Protein AF-A0A957G9W5-F1 (afdb_monomer)

Secondary structure (DSSP, 8-state):
-PPPHHHHHHHHHHHHHHHHHHHHHHHHHHHHHHHHHHHHHHHHHHHHHHHHTTS---HHHHHHHHHHHHHHHHHHHHHHHHHHHHHHHHHHHHHHHHHHHH---HHHHHHHHHHHHHH-HHHHHHHHHHHHHHHHHHHHHHHHHHHHHHHHHHHHHHHHHTT----TTTHHHHHHHHHHHHHHHHHHHHHHHHHHHHHHHHHHHHHHHTT-

Solvent-accessible surface area (backbone atoms only — not comparable to full-atom values): 11648 Å² total; per-residue (Å²): 132,89,68,61,70,71,60,49,51,58,50,52,51,53,54,50,51,46,48,53,50,50,50,48,65,63,43,46,63,54,47,51,52,52,50,50,51,50,51,51,52,49,51,53,50,52,56,49,56,63,48,48,79,76,43,100,64,56,69,69,58,53,51,53,49,53,56,52,54,50,48,65,60,48,49,59,52,53,60,53,46,51,61,53,50,52,51,50,53,52,47,52,55,43,20,50,47,36,32,70,76,67,66,40,54,68,72,55,13,48,51,50,31,52,50,50,49,69,75,42,49,64,66,53,49,53,53,52,51,50,52,50,48,52,53,50,51,50,49,47,55,53,44,64,70,40,45,67,56,52,53,54,40,51,54,50,52,50,28,58,76,67,72,44,89,55,68,91,78,52,60,68,59,44,53,54,52,50,51,52,49,51,53,50,52,50,50,53,51,50,52,51,49,53,51,51,54,51,54,53,49,52,50,52,52,54,62,52,62,74,74,112

Radius of gyration: 24.54 Å; Cα contacts (8 Å, |Δi|>4): 59; chains: 1; bounding box: 52×45×66 Å

Foldseek 3Di:
DDDPPVVVVVVVVVLVVLLVVLCCVLCVVVVVVVVVLVVVVVVVVVVLVVVVVVDPDDPVVSVVCVVVVVCVSVVVVVVVCVVSVLVSVQLSLQLSLCCVPVVDGSVVSSVVSVVLCVVCVPLSVVLSVVLVVVVVVVCVVLCVVCVVLVVVLVVQVVCVVVVHDRPVPCNVVSVVVNVVSVVVVVVVVVVSVVVSSVSVSVVSVVSVVVVD

Structure (mmCIF, N/CA/C/O backbone):
data_AF-A0A957G9W5-F1
#
_entry.id   AF-A0A957G9W5-F1
#
loop_
_atom_site.group_PDB
_atom_site.id
_atom_site.type_symbol
_atom_site.label_atom_id
_atom_site.label_alt_id
_atom_site.label_comp_id
_atom_site.label_asym_id
_atom_site.label_entity_id
_atom_site.label_seq_id
_atom_site.pdbx_PDB_ins_code
_atom_site.Cartn_x
_atom_site.Cartn_y
_atom_site.Cartn_z
_atom_site.occupancy
_atom_site.B_iso_or_equiv
_atom_site.auth_seq_id
_atom_site.auth_comp_id
_atom_site.auth_asym_id
_atom_site.auth_atom_id
_atom_site.pdbx_PDB_model_num
ATOM 1 N N . ARG A 1 1 ? -19.985 -15.931 21.804 1.00 56.44 1 ARG A N 1
ATOM 2 C CA . ARG A 1 1 ? -21.237 -16.471 21.215 1.00 56.44 1 ARG A CA 1
ATOM 3 C C . ARG A 1 1 ? -20.943 -16.782 19.755 1.00 56.44 1 ARG A C 1
ATOM 5 O O . ARG A 1 1 ? -20.564 -15.862 19.046 1.00 56.44 1 ARG A O 1
ATOM 12 N N . ALA A 1 2 ? -20.996 -18.049 19.343 1.00 57.56 2 ALA A N 1
ATOM 13 C CA . ALA A 1 2 ? -20.735 -18.430 17.956 1.00 57.56 2 ALA A CA 1
ATOM 14 C C . ALA A 1 2 ? -21.910 -17.971 17.081 1.00 57.56 2 ALA A C 1
ATOM 16 O O . ALA A 1 2 ? -23.046 -18.377 17.313 1.00 57.56 2 ALA A O 1
ATOM 17 N N . VAL A 1 3 ? -21.644 -17.080 16.129 1.00 61.78 3 VAL A N 1
ATOM 18 C CA . VAL A 1 3 ? -22.616 -16.680 15.106 1.00 61.78 3 VAL A CA 1
ATOM 19 C C . VAL A 1 3 ? -22.684 -17.823 14.083 1.00 61.78 3 VAL A C 1
ATOM 21 O O . VAL A 1 3 ? -21.625 -18.255 13.621 1.00 61.78 3 VAL A O 1
ATOM 24 N N . PRO A 1 4 ? -23.869 -18.361 13.740 1.00 75.19 4 PRO A N 1
ATOM 25 C CA . PRO A 1 4 ? -23.988 -19.405 12.724 1.00 75.19 4 PRO A CA 1
ATOM 26 C C . PRO A 1 4 ? -23.376 -18.928 11.397 1.00 75.19 4 PRO A C 1
ATOM 28 O O . PRO A 1 4 ? -23.589 -17.796 10.966 1.00 75.19 4 PRO A O 1
ATOM 31 N N . GLY A 1 5 ? -22.584 -19.789 10.748 1.00 77.88 5 GLY A N 1
ATOM 32 C CA . GLY A 1 5 ? -21.652 -19.393 9.680 1.00 77.88 5 GLY A CA 1
ATOM 33 C C . GLY A 1 5 ? -22.265 -18.659 8.476 1.00 77.88 5 GLY A C 1
ATOM 34 O O . GLY A 1 5 ? -21.564 -17.899 7.811 1.00 77.88 5 GLY A O 1
ATOM 35 N N . ARG A 1 6 ? -23.571 -18.815 8.213 1.00 78.25 6 ARG A N 1
ATOM 36 C CA . ARG A 1 6 ? -24.271 -18.074 7.143 1.00 78.25 6 ARG A CA 1
ATOM 37 C C . ARG A 1 6 ? -24.460 -16.589 7.469 1.00 78.25 6 ARG A C 1
ATOM 39 O O . ARG A 1 6 ? -24.302 -15.751 6.582 1.00 78.25 6 ARG A O 1
ATOM 46 N N . ASP A 1 7 ? -24.705 -16.255 8.731 1.00 86.38 7 ASP A N 1
ATOM 47 C CA . ASP A 1 7 ? -24.914 -14.868 9.162 1.00 86.38 7 ASP A CA 1
ATOM 48 C C . ASP A 1 7 ? -23.582 -14.113 9.257 1.00 86.38 7 ASP A C 1
ATOM 50 O O . ASP A 1 7 ? -23.510 -12.917 8.958 1.00 86.38 7 ASP A O 1
ATOM 54 N N . ALA A 1 8 ? -22.499 -14.829 9.584 1.00 87.62 8 ALA A N 1
ATOM 55 C CA . ALA A 1 8 ? -21.143 -14.289 9.565 1.00 87.62 8 ALA A CA 1
ATOM 56 C C . ALA A 1 8 ? -20.726 -13.859 8.148 1.00 87.62 8 ALA A C 1
ATOM 58 O O . ALA A 1 8 ? -20.207 -12.757 7.966 1.00 87.62 8 ALA A O 1
ATOM 59 N N . TRP A 1 9 ? -21.021 -14.681 7.135 1.00 89.88 9 TRP A N 1
ATOM 60 C CA . TRP A 1 9 ? -20.718 -14.358 5.739 1.00 89.88 9 TRP A CA 1
ATOM 61 C C . TRP A 1 9 ? -21.498 -13.139 5.235 1.00 89.88 9 TRP A C 1
ATOM 63 O O . TRP A 1 9 ? -20.914 -12.214 4.670 1.00 89.88 9 TRP A O 1
ATOM 73 N N . ALA A 1 10 ? -22.810 -13.089 5.491 1.00 91.00 10 ALA A N 1
ATOM 74 C CA . ALA A 1 10 ? -23.639 -11.951 5.098 1.00 91.00 10 ALA A CA 1
ATOM 75 C C . ALA A 1 10 ? -23.182 -10.643 5.767 1.00 91.00 10 ALA A C 1
ATOM 77 O O . ALA A 1 10 ? -23.253 -9.572 5.163 1.00 91.00 10 ALA A O 1
ATOM 78 N N . THR A 1 11 ? -22.690 -10.728 7.003 1.00 88.38 11 THR A N 1
ATOM 79 C CA . THR A 1 11 ? -22.141 -9.589 7.744 1.00 88.38 11 THR A CA 1
ATOM 80 C C . THR A 1 11 ? -20.802 -9.135 7.156 1.00 88.38 11 THR A C 1
ATOM 82 O O . THR A 1 11 ? -20.630 -7.949 6.870 1.00 88.38 11 THR A O 1
ATOM 85 N N . ALA A 1 12 ? -19.885 -10.069 6.882 1.00 88.25 12 ALA A N 1
ATOM 86 C CA . ALA A 1 12 ? -18.606 -9.779 6.234 1.00 88.25 12 ALA A CA 1
ATOM 87 C C . ALA A 1 12 ? -18.796 -9.113 4.862 1.00 88.25 12 ALA A C 1
ATOM 89 O O . ALA A 1 12 ? -18.125 -8.128 4.555 1.00 88.25 12 ALA A O 1
ATOM 90 N N . TRP A 1 13 ? -19.766 -9.584 4.072 1.00 93.50 13 TRP A N 1
ATOM 91 C CA . TRP A 1 13 ? -20.080 -9.003 2.767 1.00 93.50 13 TRP A CA 1
ATOM 92 C C . TRP A 1 13 ? -20.566 -7.551 2.858 1.00 93.50 13 TRP A C 1
ATOM 94 O O . TRP A 1 13 ? -20.183 -6.718 2.039 1.00 93.50 13 TRP A O 1
ATOM 104 N N . ARG A 1 14 ? -21.361 -7.204 3.880 1.00 90.62 14 ARG A N 1
ATOM 105 C CA . ARG A 1 14 ? -21.796 -5.812 4.105 1.00 90.62 14 ARG A CA 1
ATOM 106 C C . ARG A 1 14 ? -20.619 -4.900 4.447 1.00 90.62 14 ARG A C 1
ATOM 108 O O . ARG A 1 14 ? -20.551 -3.787 3.925 1.00 90.62 14 ARG A O 1
ATOM 115 N N . TYR A 1 15 ? -19.684 -5.362 5.279 1.00 87.31 15 TYR A N 1
ATOM 116 C CA . TYR A 1 15 ? -18.469 -4.603 5.586 1.00 87.31 15 TYR A CA 1
ATOM 117 C C . TYR A 1 15 ? -17.570 -4.450 4.357 1.00 87.31 15 TYR A C 1
ATOM 119 O O . TYR A 1 15 ? -17.093 -3.348 4.088 1.00 87.31 15 TYR A O 1
ATOM 127 N N . LEU A 1 16 ? -17.411 -5.513 3.565 1.00 90.81 16 LEU A N 1
ATOM 128 C CA . LEU A 1 16 ? -16.653 -5.475 2.316 1.00 90.81 16 LEU A CA 1
ATOM 129 C C . LEU A 1 16 ? -17.268 -4.496 1.305 1.00 90.81 16 LEU A C 1
ATOM 131 O O . LEU A 1 16 ? -16.550 -3.702 0.708 1.00 90.81 16 LEU A O 1
ATOM 135 N N . ALA A 1 17 ? -18.593 -4.490 1.147 1.00 92.00 17 ALA A N 1
ATOM 136 C CA . ALA A 1 17 ? -19.273 -3.558 0.249 1.00 92.00 17 ALA A CA 1
ATOM 137 C C . ALA A 1 17 ? -19.082 -2.095 0.685 1.00 92.00 17 ALA A C 1
ATOM 139 O O . ALA A 1 17 ? -18.789 -1.231 -0.143 1.00 92.00 17 ALA A O 1
ATOM 140 N N . ARG A 1 18 ? -19.184 -1.810 1.992 1.00 89.12 18 ARG A N 1
ATOM 141 C CA . ARG A 1 18 ? -18.898 -0.474 2.545 1.00 89.12 18 ARG A CA 1
ATOM 142 C C . ARG A 1 18 ? -17.446 -0.068 2.310 1.00 89.12 18 ARG A C 1
ATOM 144 O O . ARG A 1 18 ? -17.195 1.089 1.987 1.00 89.12 18 ARG A O 1
ATOM 151 N N . PHE A 1 19 ? -16.515 -1.007 2.436 1.00 87.81 19 PHE A N 1
ATOM 152 C CA . PHE A 1 19 ? -15.098 -0.788 2.169 1.00 87.81 19 PHE A CA 1
ATOM 153 C C . PHE A 1 19 ? -14.829 -0.451 0.700 1.00 87.81 19 PHE A C 1
ATOM 155 O O . PHE A 1 19 ? -14.217 0.575 0.415 1.00 87.81 19 PHE A O 1
ATOM 162 N N . ILE A 1 20 ? -15.375 -1.242 -0.228 1.00 91.12 20 ILE A N 1
ATOM 163 C CA . ILE A 1 20 ? -15.278 -0.979 -1.670 1.00 91.12 20 ILE A CA 1
ATOM 164 C C . ILE A 1 20 ? -15.874 0.393 -2.004 1.00 91.12 20 ILE A C 1
ATOM 166 O O . ILE A 1 20 ? -15.305 1.126 -2.810 1.00 91.12 20 ILE A O 1
ATOM 170 N N . ALA A 1 21 ? -16.986 0.776 -1.373 1.00 90.75 21 ALA A N 1
ATOM 171 C CA . ALA A 1 21 ? -17.591 2.089 -1.578 1.00 90.75 21 ALA A CA 1
ATOM 172 C C . ALA A 1 21 ? -16.695 3.242 -1.086 1.00 90.75 21 ALA A C 1
ATOM 174 O O . ALA A 1 21 ? -16.545 4.229 -1.804 1.00 90.75 21 ALA A O 1
ATOM 175 N N . VAL A 1 22 ? -16.082 3.119 0.101 1.00 88.06 22 VAL A N 1
ATOM 176 C CA . VAL A 1 22 ? -15.108 4.101 0.623 1.00 88.06 22 VAL A CA 1
ATOM 177 C C . VAL A 1 22 ? -13.921 4.230 -0.329 1.00 88.06 22 VAL A C 1
ATOM 179 O O . VAL A 1 22 ? -13.565 5.342 -0.715 1.00 88.06 22 VAL A O 1
ATOM 182 N N . ASP A 1 23 ? -13.348 3.101 -0.745 1.00 89.00 23 ASP A N 1
ATOM 183 C CA . ASP A 1 23 ? -12.194 3.076 -1.639 1.00 89.00 23 ASP A CA 1
ATOM 184 C C . ASP A 1 23 ? -12.526 3.682 -2.995 1.00 89.00 23 ASP A C 1
ATOM 186 O O . ASP A 1 23 ? -11.810 4.558 -3.468 1.00 89.00 23 ASP A O 1
ATOM 190 N N . THR A 1 24 ? -13.645 3.284 -3.598 1.00 91.94 24 THR A N 1
ATOM 191 C CA . THR A 1 24 ? -14.077 3.824 -4.890 1.00 91.94 24 THR A CA 1
ATOM 192 C C . THR A 1 24 ? -14.262 5.333 -4.793 1.00 91.94 24 THR A C 1
ATOM 194 O O . THR A 1 24 ? -13.804 6.057 -5.665 1.00 91.94 24 THR A O 1
ATOM 197 N N . LEU A 1 25 ? -14.864 5.839 -3.716 1.00 92.25 25 LEU A N 1
ATOM 198 C CA . LEU A 1 25 ? -15.115 7.270 -3.555 1.00 92.25 25 LEU A CA 1
ATOM 199 C C . LEU A 1 25 ? -13.828 8.084 -3.333 1.00 92.25 25 LEU A C 1
ATOM 201 O O . LEU A 1 25 ? -13.743 9.215 -3.806 1.00 92.25 25 LEU A O 1
ATOM 205 N N . LEU A 1 26 ? -12.825 7.512 -2.658 1.00 87.12 26 LEU A N 1
ATOM 206 C CA . LEU A 1 26 ? -11.516 8.145 -2.452 1.00 87.12 26 LEU A CA 1
ATOM 207 C C . LEU A 1 26 ? -10.623 8.076 -3.693 1.00 87.12 26 LEU A C 1
ATOM 209 O O . LEU A 1 26 ? -9.967 9.060 -4.036 1.00 87.12 26 LEU A O 1
ATOM 213 N N . PHE A 1 27 ? -10.594 6.929 -4.371 1.00 89.50 27 PHE A N 1
ATOM 214 C CA . PHE A 1 27 ? -9.731 6.713 -5.527 1.00 89.50 27 PHE A CA 1
ATOM 215 C C . PHE A 1 27 ? -10.311 7.279 -6.815 1.00 89.50 27 PHE A C 1
ATOM 217 O O . PHE A 1 27 ? -9.529 7.663 -7.668 1.00 89.50 27 PHE A O 1
ATOM 224 N N . LEU A 1 28 ? -11.632 7.394 -6.974 1.00 92.94 28 LEU A N 1
ATOM 225 C CA . LEU A 1 28 ? -12.250 7.907 -8.201 1.00 92.94 28 LEU A CA 1
ATOM 226 C C . LEU A 1 28 ? -11.753 9.302 -8.621 1.00 92.94 28 LEU A C 1
ATOM 228 O O . LEU A 1 28 ? -11.355 9.436 -9.778 1.00 92.94 28 LEU A O 1
ATOM 232 N N . PRO A 1 29 ? -11.706 10.335 -7.754 1.00 89.94 29 PRO A N 1
ATOM 233 C CA . PRO A 1 29 ? -11.187 11.638 -8.167 1.00 89.94 29 PRO A CA 1
ATOM 234 C C . PRO A 1 29 ? -9.695 11.578 -8.514 1.00 89.94 29 PRO A C 1
ATOM 236 O O . PRO A 1 29 ? -9.275 12.163 -9.510 1.00 89.94 29 PRO A O 1
ATOM 239 N N . LEU A 1 30 ? -8.895 10.833 -7.745 1.00 85.38 30 LEU A N 1
ATOM 240 C CA . LEU A 1 30 ? -7.467 10.673 -8.021 1.00 85.38 30 LEU A CA 1
ATOM 241 C C . LEU A 1 30 ? -7.226 9.901 -9.325 1.00 85.38 30 LEU A C 1
ATOM 243 O O . LEU A 1 30 ? -6.363 10.270 -10.112 1.00 85.38 30 LEU A O 1
ATOM 247 N N . PHE A 1 31 ? -8.018 8.862 -9.572 1.00 88.19 31 PHE A N 1
ATOM 248 C CA . PHE A 1 31 ? -8.000 8.067 -10.789 1.00 88.19 31 PHE A CA 1
ATOM 249 C C . PHE A 1 31 ? -8.364 8.922 -11.998 1.00 88.19 31 PHE A C 1
ATOM 251 O O . PHE A 1 31 ? -7.667 8.859 -13.000 1.00 88.19 31 PHE A O 1
ATOM 258 N N . LEU A 1 32 ? -9.389 9.774 -11.894 1.00 92.69 32 LEU A N 1
ATOM 259 C CA . LEU A 1 32 ? -9.747 10.716 -12.955 1.00 92.69 32 LEU A CA 1
ATOM 260 C C . LEU A 1 32 ? -8.623 11.718 -13.239 1.00 92.69 32 LEU A C 1
ATOM 262 O O . LEU A 1 32 ? -8.320 11.962 -14.403 1.00 92.69 32 LEU A O 1
ATOM 266 N N . ILE A 1 33 ? -7.977 12.264 -12.204 1.00 87.56 33 ILE A N 1
ATOM 267 C CA . ILE A 1 33 ? -6.833 13.173 -12.367 1.00 87.56 33 ILE A CA 1
ATOM 268 C C . ILE A 1 33 ? -5.659 12.445 -13.030 1.00 87.56 33 ILE A C 1
ATOM 270 O O . ILE A 1 33 ? -5.093 12.947 -13.997 1.00 87.56 33 ILE A O 1
ATOM 274 N N . ALA A 1 34 ? -5.309 11.253 -12.547 1.00 84.31 34 ALA A N 1
ATOM 275 C CA . ALA A 1 34 ? -4.233 10.445 -13.109 1.00 84.31 34 ALA A CA 1
ATOM 276 C C . ALA A 1 34 ? -4.519 10.061 -14.568 1.00 84.31 34 ALA A C 1
ATOM 278 O O . ALA A 1 34 ? -3.638 10.179 -15.416 1.00 84.31 34 ALA A O 1
ATOM 279 N N . LEU A 1 35 ? -5.757 9.664 -14.870 1.00 88.06 35 LEU A N 1
ATOM 280 C CA . LEU A 1 35 ? -6.215 9.341 -16.216 1.00 88.06 35 LEU A CA 1
ATOM 281 C C . LEU A 1 35 ? -6.119 10.568 -17.128 1.00 88.06 35 LEU A C 1
ATOM 283 O O . LEU A 1 35 ? -5.558 10.473 -18.212 1.00 88.06 35 LEU A O 1
ATOM 287 N N . LEU A 1 36 ? -6.592 11.732 -16.678 1.00 90.81 36 LEU A N 1
ATOM 288 C CA . LEU A 1 36 ? -6.514 12.981 -17.435 1.00 90.81 36 LEU A CA 1
ATOM 289 C C . LEU A 1 36 ? -5.062 13.387 -17.724 1.00 90.81 36 LEU A C 1
ATOM 291 O O . LEU A 1 36 ? -4.741 13.744 -18.855 1.00 90.81 36 LEU A O 1
ATOM 295 N N . LEU A 1 37 ? -4.173 13.283 -16.736 1.00 85.12 37 LEU A N 1
ATOM 296 C CA . LEU A 1 37 ? -2.746 13.563 -16.911 1.00 85.12 37 LEU A CA 1
ATOM 297 C C . LEU A 1 37 ? -2.074 12.565 -17.856 1.00 85.12 37 LEU A C 1
ATOM 299 O O . LEU A 1 37 ? -1.226 12.956 -18.653 1.00 85.12 37 LEU A O 1
ATOM 303 N N . LEU A 1 38 ? -2.478 11.296 -17.811 1.00 84.06 38 LEU A N 1
ATOM 304 C CA . LEU A 1 38 ? -1.983 10.266 -18.717 1.00 84.06 38 LEU A CA 1
ATOM 305 C C . LEU A 1 38 ? -2.473 10.486 -20.155 1.00 84.06 38 LEU A C 1
ATOM 307 O O . LEU A 1 38 ? -1.678 10.369 -21.087 1.00 84.06 38 LEU A O 1
ATOM 311 N N . LEU A 1 39 ? -3.741 10.862 -20.358 1.00 89.31 39 LEU A N 1
ATOM 312 C CA . LEU A 1 39 ? -4.255 11.246 -21.678 1.00 89.31 39 LEU A CA 1
ATOM 313 C C . LEU A 1 39 ? -3.543 12.492 -22.216 1.00 89.31 39 LEU A C 1
ATOM 315 O O . LEU A 1 39 ? -3.159 12.519 -23.381 1.00 89.31 39 LEU A O 1
ATOM 319 N N . LEU A 1 40 ? -3.324 13.505 -21.376 1.00 87.38 40 LEU A N 1
ATOM 320 C CA . LEU A 1 40 ? -2.615 14.718 -21.779 1.00 87.38 40 LEU A CA 1
ATOM 321 C C . LEU A 1 40 ? -1.154 14.417 -22.137 1.00 87.38 40 LEU A C 1
ATOM 323 O O . LEU A 1 40 ? -0.676 14.836 -23.188 1.00 87.38 40 LEU A O 1
ATOM 327 N N . GLY A 1 41 ? -0.457 13.655 -21.291 1.00 83.62 41 GLY A N 1
ATOM 328 C CA . GLY A 1 41 ? 0.934 13.268 -21.508 1.00 83.62 41 GLY A CA 1
ATOM 329 C C . GLY A 1 41 ? 1.111 12.406 -22.756 1.00 83.62 41 GLY A C 1
ATOM 330 O O . GLY A 1 41 ? 1.996 12.674 -23.563 1.00 83.62 41 GLY A O 1
ATOM 331 N N . SER A 1 42 ? 0.236 11.417 -22.963 1.00 82.38 42 SER A N 1
ATOM 332 C CA . SER A 1 42 ? 0.255 10.588 -24.175 1.00 82.38 42 SER A CA 1
ATOM 333 C C . SER A 1 42 ? -0.114 11.384 -25.430 1.00 82.38 42 SER A C 1
ATOM 335 O O . SER A 1 42 ? 0.532 11.210 -26.458 1.00 82.38 42 SER A O 1
ATOM 337 N N . GLY A 1 43 ? -1.073 12.309 -25.353 1.00 87.06 43 GLY A N 1
ATOM 338 C CA . GLY A 1 43 ? -1.419 13.201 -26.461 1.00 87.06 43 GLY A CA 1
ATOM 339 C C . GLY A 1 43 ? -0.261 14.114 -26.869 1.00 87.06 43 GLY A C 1
ATOM 340 O O . GLY A 1 43 ? 0.066 14.200 -28.052 1.00 87.06 43 GLY A O 1
ATOM 341 N N . LEU A 1 44 ? 0.409 14.739 -25.894 1.00 83.38 44 LEU A N 1
ATOM 342 C CA . LEU A 1 44 ? 1.611 15.546 -26.130 1.00 83.38 44 LEU A CA 1
ATOM 343 C C . LEU A 1 44 ? 2.749 14.707 -26.715 1.00 83.38 44 LEU A C 1
ATOM 345 O O . LEU A 1 44 ? 3.420 15.145 -27.647 1.00 83.38 44 LEU A O 1
ATOM 349 N N . PHE A 1 45 ? 2.936 13.489 -26.208 1.00 80.81 45 PHE A N 1
ATOM 350 C CA . PHE A 1 45 ? 3.938 12.558 -26.712 1.00 80.81 45 PHE A CA 1
ATOM 351 C C . PHE A 1 45 ? 3.678 12.170 -28.173 1.00 80.81 45 PHE A C 1
ATOM 353 O O . PHE A 1 45 ? 4.583 12.246 -28.999 1.00 80.81 45 PHE A O 1
ATOM 360 N N . ILE A 1 46 ? 2.438 11.814 -28.522 1.00 84.50 46 ILE A N 1
ATOM 361 C CA . ILE A 1 46 ? 2.054 11.472 -29.898 1.00 84.50 46 ILE A CA 1
ATOM 362 C C . ILE A 1 46 ? 2.236 12.681 -30.823 1.00 84.50 46 ILE A C 1
ATOM 364 O O . ILE A 1 46 ? 2.821 12.544 -31.896 1.00 84.50 46 ILE A O 1
ATOM 368 N N . ALA A 1 47 ? 1.789 13.870 -30.409 1.00 82.31 47 ALA A N 1
ATOM 369 C CA . ALA A 1 47 ? 1.965 15.098 -31.184 1.00 82.31 47 ALA A CA 1
ATOM 370 C C . ALA A 1 47 ? 3.449 15.420 -31.427 1.00 82.31 47 ALA A C 1
ATOM 372 O O . ALA A 1 47 ? 3.818 15.841 -32.522 1.00 82.31 47 ALA A O 1
ATOM 373 N N . PHE A 1 48 ? 4.301 15.174 -30.431 1.00 78.00 48 PHE A N 1
ATOM 374 C CA . PHE A 1 48 ? 5.745 15.342 -30.545 1.00 78.00 48 PHE A CA 1
ATOM 375 C C . PHE A 1 48 ? 6.368 14.347 -31.536 1.00 78.00 48 PHE A C 1
ATOM 377 O O . PHE A 1 48 ? 7.105 14.763 -32.427 1.00 78.00 48 PHE A O 1
ATOM 384 N N . VAL A 1 49 ? 6.027 13.056 -31.442 1.00 78.44 49 VAL A N 1
ATOM 385 C CA . VAL A 1 49 ? 6.523 12.015 -32.364 1.00 78.44 49 VAL A CA 1
ATOM 386 C C . VAL A 1 49 ? 6.106 12.308 -33.809 1.00 78.44 49 VAL A C 1
ATOM 388 O O . VAL A 1 49 ? 6.944 12.274 -34.706 1.00 78.44 49 VAL A O 1
ATOM 391 N N . LEU A 1 50 ? 4.843 12.680 -34.037 1.00 81.62 50 LEU A N 1
ATOM 392 C CA . LEU A 1 50 ? 4.349 13.064 -35.367 1.00 81.62 50 LEU A CA 1
ATOM 393 C C . LEU A 1 50 ? 4.981 14.367 -35.888 1.00 81.62 50 LEU A C 1
ATOM 395 O O . LEU A 1 50 ? 5.047 14.585 -37.098 1.00 81.62 50 LEU A O 1
ATOM 399 N N . GLY A 1 51 ? 5.426 15.247 -34.987 1.00 76.62 51 GLY A N 1
ATOM 400 C CA . GLY A 1 51 ? 6.160 16.465 -35.326 1.00 76.62 51 GLY A CA 1
ATOM 401 C C . GLY A 1 51 ? 7.595 16.189 -35.776 1.00 76.62 51 GLY A C 1
ATOM 402 O O . GLY A 1 51 ? 8.063 16.834 -36.715 1.00 76.62 51 GLY A O 1
ATOM 403 N N . ILE A 1 52 ? 8.269 15.210 -35.159 1.00 71.25 52 ILE A N 1
ATOM 404 C CA . ILE A 1 52 ? 9.622 14.781 -35.549 1.00 71.25 52 ILE A CA 1
ATOM 405 C C . ILE A 1 52 ? 9.629 14.223 -36.970 1.00 71.25 52 ILE A C 1
ATOM 407 O O . ILE A 1 52 ? 10.530 14.551 -37.726 1.00 71.25 52 ILE A O 1
ATOM 411 N N . ASP A 1 53 ? 8.604 13.475 -37.380 1.00 66.31 53 ASP A N 1
ATOM 412 C CA . ASP A 1 53 ? 8.516 12.921 -38.743 1.00 66.31 53 ASP A CA 1
ATOM 413 C C . ASP A 1 53 ? 8.561 14.000 -39.846 1.00 66.31 53 ASP A C 1
ATOM 415 O O . ASP A 1 53 ? 8.895 13.730 -40.998 1.00 66.31 53 ASP A O 1
ATOM 419 N N . ARG A 1 54 ? 8.228 15.252 -39.501 1.00 70.75 54 ARG A N 1
ATOM 420 C CA . ARG A 1 54 ? 8.249 16.398 -40.422 1.00 70.75 54 ARG A CA 1
ATOM 421 C C . ARG A 1 54 ? 9.514 17.246 -40.317 1.00 70.75 54 ARG A C 1
ATOM 423 O O . ARG A 1 54 ? 9.732 18.101 -41.173 1.00 70.75 54 ARG A O 1
ATOM 430 N N . ALA A 1 55 ? 10.323 17.050 -39.283 1.00 64.19 55 ALA A N 1
ATOM 431 C CA . ALA A 1 55 ? 11.529 17.819 -39.026 1.00 64.19 55 ALA A CA 1
ATOM 432 C C . ALA A 1 55 ? 12.757 16.923 -39.224 1.00 64.19 55 ALA A C 1
ATOM 434 O O . ALA A 1 55 ? 12.842 15.845 -38.651 1.00 64.19 55 ALA A O 1
ATOM 435 N N . VAL A 1 56 ? 13.736 17.371 -40.014 1.00 65.38 56 VAL A N 1
ATOM 436 C CA . VAL A 1 56 ? 15.022 16.671 -40.211 1.00 65.38 56 VAL A CA 1
ATOM 437 C C . VAL A 1 56 ? 15.867 16.805 -38.936 1.00 65.38 56 VAL A C 1
ATOM 439 O O . VAL A 1 56 ? 16.840 17.551 -38.883 1.00 65.38 56 VAL A O 1
ATOM 442 N N . LEU A 1 57 ? 15.426 16.160 -37.861 1.00 66.19 57 LEU A N 1
ATOM 443 C CA . LEU A 1 57 ? 16.096 16.108 -36.572 1.00 66.19 57 LEU A CA 1
ATOM 444 C C . LEU A 1 57 ? 16.870 14.799 -3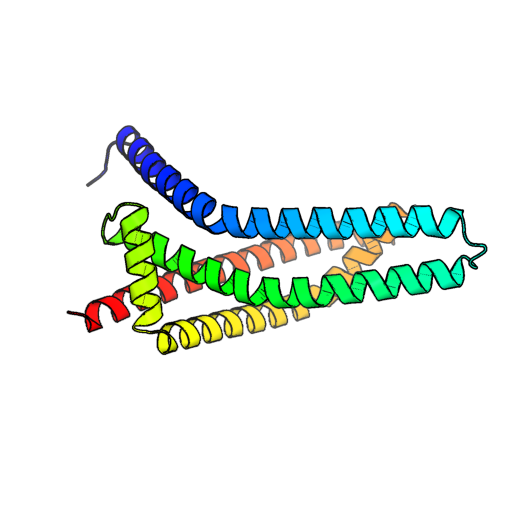6.478 1.00 66.19 57 LEU A C 1
ATOM 446 O O . LEU A 1 57 ? 16.334 13.718 -36.717 1.00 66.19 57 LEU A O 1
ATOM 450 N N . ASP A 1 58 ? 18.140 14.912 -36.105 1.00 80.25 58 ASP A N 1
ATOM 451 C CA . ASP A 1 58 ? 19.006 13.768 -35.853 1.00 80.25 58 ASP A CA 1
ATOM 452 C C . ASP A 1 58 ? 18.408 12.864 -34.761 1.00 80.25 58 ASP A C 1
ATOM 454 O O . ASP A 1 58 ? 17.978 13.339 -33.704 1.00 80.25 58 ASP A O 1
ATOM 458 N N . ILE A 1 59 ? 18.439 11.545 -34.980 1.00 73.75 59 ILE A N 1
ATOM 459 C CA . ILE A 1 59 ? 17.858 10.528 -34.078 1.00 73.75 59 ILE A CA 1
ATOM 460 C C . ILE A 1 59 ? 18.396 10.675 -32.642 1.00 73.75 59 ILE A C 1
ATOM 462 O O . ILE A 1 59 ? 17.656 10.509 -31.671 1.00 73.75 59 ILE A O 1
ATOM 466 N N . ASN A 1 60 ? 19.666 11.064 -32.496 1.00 76.31 60 ASN A N 1
ATOM 467 C CA . ASN A 1 60 ? 20.303 11.288 -31.197 1.00 76.31 60 ASN A CA 1
ATOM 468 C C . ASN A 1 60 ? 19.726 12.502 -30.445 1.00 76.31 60 ASN A C 1
ATOM 470 O O . ASN A 1 60 ? 19.617 12.469 -29.220 1.00 76.31 60 ASN A O 1
ATOM 474 N N . GLN A 1 61 ? 19.319 13.557 -31.157 1.00 75.50 61 GLN A N 1
ATOM 475 C CA . GLN A 1 61 ? 18.690 14.734 -30.552 1.00 75.50 61 GLN A CA 1
ATOM 476 C C . GLN A 1 61 ? 17.234 14.446 -30.170 1.00 75.50 61 GLN A C 1
ATOM 478 O O . GLN A 1 61 ? 16.790 14.854 -29.097 1.00 75.50 61 GLN A O 1
ATOM 483 N N . ALA A 1 62 ? 16.516 13.673 -30.992 1.00 68.75 62 ALA A N 1
ATOM 484 C CA . ALA A 1 62 ? 15.163 13.218 -30.678 1.00 68.75 62 ALA A CA 1
ATOM 485 C C . ALA A 1 62 ? 15.132 12.340 -29.413 1.00 68.75 62 ALA A C 1
ATOM 487 O O . ALA A 1 62 ? 14.301 12.562 -28.533 1.00 68.75 62 ALA A O 1
ATOM 488 N N . LEU A 1 63 ? 16.074 11.399 -29.266 1.00 70.88 63 LEU A N 1
ATOM 489 C CA . LEU A 1 63 ? 16.202 10.564 -28.063 1.00 70.88 63 LEU A CA 1
ATOM 490 C C . LEU A 1 63 ? 16.574 11.375 -26.813 1.00 70.88 63 LEU A C 1
ATOM 492 O O . LEU A 1 63 ? 16.017 11.129 -25.742 1.00 70.88 63 LEU A O 1
ATOM 496 N N . ALA A 1 64 ? 17.463 12.364 -26.937 1.00 75.62 64 ALA A N 1
ATOM 497 C CA . ALA A 1 64 ? 17.815 13.249 -25.827 1.00 75.62 64 ALA A CA 1
ATOM 498 C C . ALA A 1 64 ? 16.618 14.103 -25.368 1.00 75.62 64 ALA A C 1
ATOM 500 O O . ALA A 1 64 ? 16.398 14.268 -24.165 1.00 75.62 64 ALA A O 1
ATOM 501 N N . LEU A 1 65 ?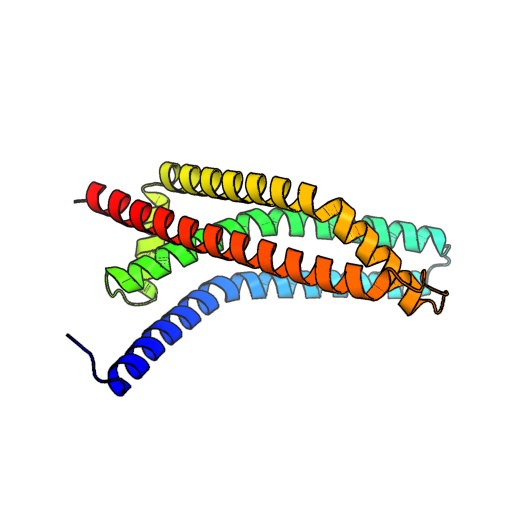 15.800 14.594 -26.304 1.00 71.06 65 LEU A N 1
ATOM 502 C CA . LEU A 1 65 ? 14.571 15.342 -26.014 1.00 71.06 65 LEU A CA 1
ATOM 503 C C . LEU A 1 65 ? 13.471 14.448 -25.418 1.00 71.06 65 LEU A C 1
ATOM 505 O O . LEU A 1 65 ? 12.814 14.850 -24.461 1.00 71.06 65 LEU A O 1
ATOM 509 N N . LEU A 1 66 ? 13.310 13.217 -25.915 1.00 68.62 66 LEU A N 1
ATOM 510 C CA . LEU A 1 66 ? 12.363 12.233 -25.372 1.00 68.62 66 LEU A CA 1
ATOM 511 C C . LEU A 1 66 ? 12.728 11.816 -23.946 1.00 68.62 66 LEU A C 1
ATOM 513 O O . LEU A 1 66 ? 11.858 11.771 -23.072 1.00 68.62 66 LEU A O 1
ATOM 517 N N . GLY A 1 67 ? 14.009 11.538 -23.697 1.00 70.75 67 GLY A N 1
ATOM 518 C CA . GLY A 1 67 ? 14.502 11.156 -22.376 1.00 70.75 67 GLY A CA 1
ATOM 519 C C . GLY A 1 67 ? 14.385 12.291 -21.360 1.00 70.75 67 GLY A C 1
ATOM 520 O O . GLY A 1 67 ? 13.921 12.071 -20.246 1.00 70.75 67 GLY A O 1
ATOM 521 N N . SER A 1 68 ? 14.744 13.518 -21.748 1.00 73.56 68 SER A N 1
ATOM 522 C CA . SER A 1 68 ? 14.697 14.676 -20.845 1.00 73.56 68 SER A CA 1
ATOM 523 C C . SER A 1 68 ? 13.277 15.199 -20.612 1.00 73.56 68 SER A C 1
ATOM 525 O O . SER A 1 68 ? 12.912 15.469 -19.468 1.00 73.56 68 SER A O 1
ATOM 527 N N . GLY A 1 69 ? 12.450 15.290 -21.656 1.00 72.44 69 GLY A N 1
ATOM 528 C CA . GLY A 1 69 ? 11.085 15.810 -21.560 1.00 72.44 69 GLY A CA 1
ATOM 529 C C . GLY A 1 69 ? 10.150 14.899 -20.765 1.00 72.44 69 GLY A C 1
ATOM 530 O O . GLY A 1 69 ? 9.400 15.372 -19.911 1.00 72.44 69 GLY A O 1
ATOM 531 N N . SER A 1 70 ? 10.227 13.582 -20.984 1.00 70.69 70 SER A N 1
ATOM 532 C CA . SER A 1 70 ? 9.387 12.626 -20.251 1.00 70.69 70 SER A CA 1
ATOM 533 C C . SER A 1 70 ? 9.758 12.553 -18.769 1.00 70.69 70 SER A C 1
ATOM 535 O O . SER A 1 70 ? 8.861 12.602 -17.924 1.00 70.69 70 SER A O 1
ATOM 537 N N . LEU A 1 71 ? 11.055 12.523 -18.427 1.00 74.62 71 LEU A N 1
ATOM 538 C CA . LEU A 1 71 ? 11.490 12.560 -17.029 1.00 74.62 71 LEU A CA 1
ATOM 539 C C . LEU A 1 71 ? 11.053 13.851 -16.335 1.00 74.62 71 LEU A C 1
ATOM 541 O O . LEU A 1 71 ? 10.589 13.790 -15.199 1.00 74.62 71 LEU A O 1
ATOM 545 N N . LEU A 1 72 ? 11.161 15.002 -17.004 1.00 77.00 72 LEU A N 1
ATOM 546 C CA . LEU A 1 72 ? 10.829 16.291 -16.397 1.00 77.00 72 LEU A CA 1
ATOM 547 C C . LEU A 1 72 ? 9.334 16.417 -16.061 1.00 77.00 72 LEU A C 1
ATOM 549 O O . LEU A 1 72 ? 8.990 17.057 -15.071 1.00 77.00 72 LEU A O 1
ATOM 553 N N . CYS A 1 73 ? 8.448 15.778 -16.832 1.00 74.94 73 CYS A N 1
ATOM 554 C CA . CYS A 1 73 ? 7.009 15.754 -16.551 1.00 74.94 73 CYS A 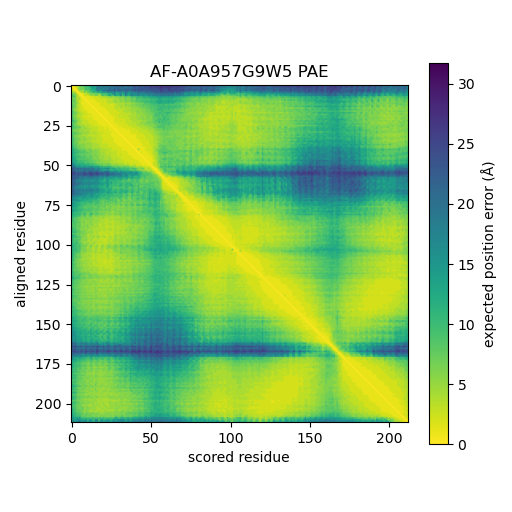CA 1
ATOM 555 C C . CYS A 1 73 ? 6.595 14.637 -15.578 1.00 74.94 73 CYS A C 1
ATOM 557 O O . CYS A 1 73 ? 5.714 14.845 -14.742 1.00 74.94 73 CYS A O 1
ATOM 559 N N . LEU A 1 74 ? 7.219 13.458 -15.653 1.00 76.69 74 LEU A N 1
ATOM 560 C CA . LEU A 1 74 ? 6.885 12.317 -14.792 1.00 76.69 74 LEU A CA 1
ATOM 561 C C . LEU A 1 74 ? 7.420 12.481 -13.368 1.00 76.69 74 LEU A C 1
ATOM 563 O O . LEU A 1 74 ? 6.755 12.073 -12.420 1.00 76.69 74 LEU A O 1
ATOM 567 N N . LEU A 1 75 ? 8.591 13.096 -13.195 1.00 81.19 75 LEU A N 1
ATOM 568 C CA . LEU A 1 75 ? 9.224 13.268 -11.889 1.00 81.19 75 LEU A CA 1
ATOM 569 C C . LEU A 1 75 ? 8.382 14.086 -10.888 1.00 81.19 75 LEU A C 1
ATOM 571 O O . LEU A 1 75 ? 8.168 13.592 -9.778 1.00 81.19 75 LEU A O 1
ATOM 575 N N . PRO A 1 76 ? 7.860 15.288 -11.218 1.00 79.06 76 PRO A N 1
ATOM 576 C CA . PRO A 1 76 ? 7.009 16.037 -10.294 1.00 79.06 76 PRO A CA 1
ATOM 577 C C . PRO A 1 76 ? 5.691 15.310 -10.024 1.00 79.06 76 PRO A C 1
ATOM 579 O O . PRO A 1 76 ? 5.197 15.354 -8.899 1.00 79.06 76 PRO A O 1
ATOM 582 N N . LEU A 1 77 ? 5.150 14.587 -11.012 1.00 78.94 77 LEU A N 1
ATOM 583 C CA . LEU A 1 77 ? 3.942 13.790 -10.829 1.00 78.94 77 LEU A CA 1
ATOM 584 C C . LEU A 1 77 ? 4.172 12.639 -9.843 1.00 78.94 77 LEU A C 1
ATOM 586 O O . LEU A 1 77 ? 3.366 12.422 -8.940 1.00 78.94 77 LEU A O 1
ATOM 590 N N . LEU A 1 78 ? 5.300 11.939 -9.975 1.00 78.56 78 LEU A N 1
ATOM 591 C CA . LEU A 1 78 ? 5.690 10.863 -9.072 1.00 78.56 78 LEU A CA 1
ATOM 592 C C . LEU A 1 78 ? 5.938 11.403 -7.655 1.00 78.56 78 LEU A C 1
ATOM 594 O O . LEU A 1 78 ? 5.446 10.832 -6.681 1.00 78.56 78 LEU A O 1
ATOM 598 N N . CYS A 1 79 ? 6.621 12.545 -7.547 1.00 84.19 79 CYS A N 1
ATOM 599 C CA . CYS A 1 79 ? 6.887 13.218 -6.278 1.00 84.19 79 CYS A CA 1
ATOM 600 C C . CYS A 1 79 ? 5.597 13.672 -5.581 1.00 84.19 79 CYS A C 1
ATOM 602 O O . CYS A 1 79 ? 5.477 13.505 -4.372 1.00 84.19 79 CYS A O 1
ATOM 604 N N . LEU A 1 80 ? 4.609 14.176 -6.330 1.00 82.31 80 LEU A N 1
ATOM 605 C CA . LEU A 1 80 ? 3.305 14.566 -5.789 1.00 82.31 80 LEU A CA 1
ATOM 606 C C . LEU A 1 80 ? 2.442 13.348 -5.425 1.00 82.31 80 LEU A C 1
ATOM 608 O O . LEU A 1 80 ? 1.724 13.374 -4.428 1.00 82.31 80 LEU A O 1
ATOM 612 N N . SER A 1 81 ? 2.540 12.255 -6.187 1.00 80.12 81 SER A N 1
ATOM 613 C CA . SER A 1 81 ? 1.761 11.039 -5.935 1.00 80.12 81 SER A CA 1
ATOM 614 C C . SER A 1 81 ? 2.094 10.384 -4.592 1.00 80.12 81 SER A C 1
ATOM 616 O O . SER A 1 81 ? 1.193 9.881 -3.927 1.00 80.12 81 SER A O 1
ATOM 618 N N . GLY A 1 82 ? 3.355 10.440 -4.150 1.00 83.12 82 GLY A N 1
ATOM 619 C CA . GLY A 1 82 ? 3.809 9.868 -2.879 1.00 83.12 82 GLY A CA 1
ATOM 620 C C . GLY A 1 82 ? 3.068 10.401 -1.641 1.00 83.12 82 GLY A C 1
ATOM 621 O O . GLY A 1 82 ? 2.409 9.617 -0.953 1.00 83.12 82 GLY A O 1
ATOM 622 N N . PRO A 1 83 ? 3.135 11.711 -1.331 1.00 84.06 83 PRO A N 1
ATOM 623 C CA . PRO A 1 83 ? 2.452 12.288 -0.179 1.00 84.06 83 PRO A CA 1
ATOM 624 C C . PRO A 1 83 ? 0.929 12.195 -0.308 1.00 84.06 83 PRO A C 1
ATOM 626 O O . PRO A 1 83 ? 0.257 11.933 0.688 1.00 84.06 83 PRO A O 1
ATOM 629 N N . THR A 1 84 ? 0.369 12.343 -1.514 1.00 84.25 84 THR A N 1
ATOM 630 C CA . THR A 1 84 ? -1.075 12.178 -1.723 1.00 84.25 84 THR A CA 1
ATOM 631 C C . THR A 1 84 ? -1.520 10.746 -1.431 1.00 84.25 84 THR A C 1
ATOM 633 O O . THR A 1 84 ? -2.507 10.546 -0.724 1.00 84.25 84 THR A O 1
ATOM 636 N N . LEU A 1 85 ? -0.776 9.743 -1.901 1.00 84.44 85 LEU A N 1
ATOM 637 C CA . LEU A 1 85 ? -1.064 8.337 -1.627 1.00 84.44 85 LEU A CA 1
ATOM 638 C C . LEU A 1 85 ? -0.942 8.026 -0.132 1.00 84.44 85 LEU A C 1
ATOM 640 O O . LEU A 1 85 ? -1.803 7.343 0.418 1.00 84.44 85 LEU A O 1
ATOM 644 N N . LEU A 1 86 ? 0.081 8.565 0.537 1.00 85.31 86 LEU A N 1
ATOM 645 C CA . LEU A 1 86 ? 0.242 8.435 1.985 1.00 85.31 86 LEU A CA 1
ATOM 646 C C . LEU A 1 86 ? -0.976 8.998 2.731 1.00 85.31 86 LEU A C 1
ATOM 648 O O . LEU A 1 86 ? -1.525 8.329 3.605 1.00 85.31 86 LEU A O 1
ATOM 652 N N . LEU A 1 87 ? -1.432 10.197 2.357 1.00 87.62 87 LEU A N 1
ATOM 653 C CA . LEU A 1 87 ? -2.593 10.837 2.971 1.00 87.62 87 LEU A CA 1
ATOM 654 C C . LEU A 1 87 ? -3.871 10.014 2.757 1.00 87.62 87 LEU A C 1
ATOM 656 O O . LEU A 1 87 ? -4.643 9.819 3.694 1.00 87.62 87 LEU A O 1
ATOM 660 N N . ILE A 1 88 ? -4.073 9.479 1.551 1.00 88.38 88 ILE A N 1
ATOM 661 C CA . ILE A 1 88 ? -5.223 8.622 1.229 1.00 88.38 88 ILE A CA 1
ATOM 662 C C . ILE A 1 88 ? -5.184 7.328 2.040 1.00 88.38 88 ILE A C 1
ATOM 664 O O . ILE A 1 88 ? -6.214 6.911 2.565 1.00 88.38 88 ILE A O 1
ATOM 668 N N . LEU A 1 89 ? -4.014 6.702 2.183 1.00 87.38 89 LEU A N 1
ATOM 669 C CA . LEU A 1 89 ? -3.855 5.487 2.982 1.00 87.38 89 LEU A CA 1
ATOM 670 C C . LEU A 1 89 ? -4.182 5.735 4.456 1.00 87.38 89 LEU A C 1
ATOM 672 O O . LEU A 1 89 ? -4.907 4.942 5.056 1.00 87.38 89 LEU A O 1
ATOM 676 N N . LEU A 1 90 ? -3.706 6.847 5.021 1.00 89.12 90 LEU A N 1
ATOM 677 C CA . LEU A 1 90 ? -4.039 7.255 6.387 1.00 89.12 90 LEU A CA 1
ATOM 678 C C . LEU A 1 90 ? -5.543 7.484 6.548 1.00 89.12 90 LEU A C 1
ATOM 680 O O . LEU A 1 90 ? -6.161 6.966 7.478 1.00 89.12 90 LEU A O 1
ATOM 684 N N . PHE A 1 91 ? -6.145 8.211 5.609 1.00 91.56 91 PHE A N 1
ATOM 685 C CA . PHE A 1 91 ? -7.566 8.522 5.637 1.00 91.56 91 PHE A CA 1
ATOM 686 C C . PHE A 1 91 ? -8.437 7.264 5.524 1.00 91.56 91 PHE A C 1
ATOM 688 O O . PHE A 1 91 ? -9.369 7.080 6.308 1.00 91.56 91 PHE A O 1
ATOM 695 N N . ARG A 1 92 ? -8.090 6.352 4.609 1.00 91.38 92 ARG A N 1
ATOM 696 C CA . ARG A 1 92 ? -8.733 5.040 4.442 1.00 91.38 92 ARG A CA 1
ATOM 697 C C . ARG A 1 92 ? -8.660 4.216 5.725 1.00 91.38 92 ARG A C 1
ATOM 699 O O . ARG A 1 92 ? -9.648 3.607 6.125 1.00 91.38 92 ARG A O 1
ATOM 706 N N . LEU A 1 93 ? -7.504 4.217 6.381 1.00 90.19 93 LEU A N 1
ATOM 707 C CA . LEU A 1 93 ? -7.257 3.447 7.594 1.00 90.19 93 LEU A CA 1
ATOM 708 C C . LEU A 1 93 ? -8.068 3.974 8.791 1.00 90.19 93 LEU A C 1
ATOM 710 O O . LEU A 1 93 ? -8.646 3.179 9.532 1.00 90.19 93 LEU A O 1
ATOM 714 N N . LEU A 1 94 ? -8.186 5.297 8.943 1.00 90.94 94 LEU A N 1
ATOM 715 C CA . LEU A 1 94 ? -9.053 5.920 9.952 1.00 90.94 94 LEU A CA 1
ATOM 716 C C . LEU A 1 94 ? -10.541 5.682 9.656 1.00 90.94 94 LEU A C 1
ATOM 718 O O . LEU A 1 94 ? -11.290 5.287 10.548 1.00 90.94 94 LEU A O 1
ATOM 722 N N . ALA A 1 95 ? -10.963 5.856 8.400 1.00 90.88 95 ALA A N 1
ATOM 723 C CA . ALA A 1 95 ? -12.348 5.635 7.990 1.00 90.88 95 ALA A CA 1
ATOM 724 C C . ALA A 1 95 ? -12.782 4.180 8.214 1.00 90.88 95 ALA A C 1
ATOM 726 O O . ALA A 1 95 ? -13.886 3.935 8.697 1.00 90.88 95 ALA A O 1
ATOM 727 N N . PHE A 1 96 ? -11.908 3.211 7.923 1.00 88.94 96 PHE A N 1
ATOM 728 C CA . PHE A 1 96 ? -12.188 1.798 8.167 1.00 88.94 96 PHE A CA 1
ATOM 729 C C . PHE A 1 96 ? -12.438 1.515 9.650 1.00 88.94 96 PHE A C 1
ATOM 731 O O . PHE A 1 96 ? -13.403 0.834 9.996 1.00 88.94 96 PHE A O 1
ATOM 738 N N . ARG A 1 97 ? -11.620 2.085 10.540 1.00 89.19 97 ARG A N 1
ATOM 739 C CA . ARG A 1 97 ? -11.815 1.910 11.983 1.00 89.19 97 ARG A CA 1
ATOM 740 C C . ARG A 1 97 ? -13.083 2.556 12.501 1.00 89.19 97 ARG A C 1
ATOM 742 O O . ARG A 1 97 ? -13.761 1.924 13.299 1.00 89.19 97 ARG A O 1
ATOM 749 N N . ALA A 1 98 ? -13.439 3.734 12.002 1.00 89.38 98 ALA A N 1
ATOM 750 C CA . ALA A 1 98 ? -14.706 4.373 12.343 1.00 89.38 98 ALA A CA 1
ATOM 751 C C . ALA A 1 98 ? -15.916 3.516 11.916 1.00 89.38 98 ALA A C 1
ATOM 753 O O . ALA A 1 98 ? -16.900 3.412 12.643 1.00 89.38 98 ALA A O 1
ATOM 754 N N . VAL A 1 99 ? -15.848 2.837 10.762 1.00 90.25 99 VAL A N 1
ATOM 755 C CA . VAL A 1 99 ? -16.916 1.910 10.334 1.00 90.25 99 VAL A CA 1
ATOM 756 C C . VAL A 1 99 ? -16.990 0.677 11.237 1.00 90.25 99 VAL A C 1
ATOM 758 O O . VAL A 1 99 ? -18.089 0.234 11.560 1.00 90.25 99 VAL A O 1
ATOM 761 N N . VAL A 1 100 ? -15.847 0.102 11.620 1.00 88.44 100 VAL A N 1
ATOM 762 C CA . VAL A 1 100 ? -15.803 -1.146 12.401 1.00 88.44 100 VAL A CA 1
ATOM 763 C C . VAL A 1 100 ? -16.139 -0.919 13.877 1.00 88.44 100 VAL A C 1
ATOM 765 O O . VAL A 1 100 ? -16.873 -1.717 14.452 1.00 88.44 100 VAL A O 1
ATOM 768 N N . LEU A 1 101 ? -15.616 0.144 14.490 1.00 88.31 101 LEU A N 1
ATOM 769 C CA . LEU A 1 101 ? -15.780 0.415 15.921 1.00 88.31 101 LEU A CA 1
ATOM 770 C C . LEU A 1 101 ? -17.098 1.128 16.227 1.00 88.31 101 LEU A C 1
ATOM 772 O O . LEU A 1 101 ? -17.793 0.742 17.163 1.00 88.31 101 LEU A O 1
ATOM 776 N N . ASP A 1 102 ? -17.469 2.116 15.410 1.00 88.12 102 ASP A N 1
ATOM 777 C CA . ASP A 1 102 ? -18.609 2.996 15.693 1.00 88.12 102 ASP A CA 1
ATOM 778 C C . ASP A 1 102 ? -19.850 2.646 14.840 1.00 88.12 102 ASP A C 1
ATOM 780 O O . ASP A 1 102 ? -20.881 3.309 14.925 1.00 88.12 102 ASP A O 1
ATOM 784 N N . ASN A 1 103 ? -19.778 1.593 14.007 1.00 89.19 103 ASN A N 1
ATOM 785 C CA . ASN A 1 103 ? -20.847 1.144 13.095 1.00 89.19 103 ASN A CA 1
ATOM 786 C C . ASN A 1 103 ? -21.422 2.251 12.184 1.00 89.19 103 ASN A C 1
ATOM 788 O O . ASN A 1 103 ? -22.556 2.151 11.708 1.00 89.19 103 ASN A O 1
ATOM 792 N N . LEU A 1 104 ? -20.632 3.289 11.895 1.00 90.19 104 LEU A N 1
ATOM 793 C CA . LEU A 1 104 ? -21.060 4.435 11.096 1.00 90.19 104 LEU A CA 1
ATOM 794 C C . LEU A 1 104 ? -21.294 4.067 9.622 1.00 90.19 104 LEU A C 1
ATOM 796 O O . LEU A 1 104 ? -20.610 3.220 9.039 1.00 90.19 104 LEU A O 1
ATOM 800 N N . ASP A 1 105 ? -22.237 4.768 8.991 1.00 91.75 105 ASP A N 1
ATOM 801 C CA . ASP A 1 105 ? -22.418 4.730 7.538 1.00 91.75 105 ASP A CA 1
ATOM 802 C C . ASP A 1 105 ? -21.213 5.322 6.801 1.00 91.75 105 ASP A C 1
ATOM 804 O O . ASP A 1 105 ? -20.541 6.223 7.301 1.00 91.75 105 ASP A O 1
ATOM 808 N N . THR A 1 106 ? -21.003 4.894 5.553 1.00 89.31 106 THR A N 1
ATOM 809 C CA . THR A 1 106 ? -19.862 5.285 4.708 1.00 89.31 106 THR A CA 1
ATOM 810 C C . THR A 1 106 ? -19.608 6.797 4.668 1.00 89.31 106 THR A C 1
ATOM 812 O O . THR A 1 106 ? -18.474 7.239 4.790 1.00 89.31 106 THR A O 1
ATOM 815 N N . ARG A 1 107 ? -20.644 7.634 4.533 1.00 92.06 107 ARG A N 1
ATOM 816 C CA . ARG A 1 107 ? -20.457 9.100 4.504 1.00 92.06 107 ARG A CA 1
ATOM 817 C C . ARG A 1 107 ? -20.084 9.676 5.872 1.00 92.06 107 ARG A C 1
ATOM 819 O O . ARG A 1 107 ? -19.300 10.621 5.947 1.00 92.06 107 ARG A O 1
ATOM 826 N N . HIS A 1 108 ? -20.653 9.121 6.939 1.00 92.69 108 HIS A N 1
ATOM 827 C CA . HIS A 1 108 ? -20.400 9.564 8.308 1.00 92.69 108 HIS A CA 1
ATOM 828 C C . HIS A 1 108 ? -19.002 9.150 8.770 1.00 92.69 108 HIS A C 1
ATOM 830 O O . HIS A 1 108 ? -18.324 9.959 9.394 1.00 92.69 108 HIS A O 1
ATOM 836 N N . SER A 1 109 ? -18.525 7.964 8.380 1.00 92.12 109 SER A N 1
ATOM 837 C CA . SER A 1 109 ? -17.167 7.511 8.690 1.00 92.12 109 SER A CA 1
ATOM 838 C C . SER A 1 109 ? -16.093 8.353 8.001 1.00 92.12 109 SER A C 1
ATOM 840 O O . SER A 1 109 ? -15.105 8.701 8.642 1.00 92.12 109 SER A O 1
ATOM 842 N N . LEU A 1 110 ? -16.302 8.775 6.745 1.00 92.19 110 LEU A N 1
ATOM 843 C CA . LEU A 1 110 ? -15.401 9.731 6.087 1.00 92.19 110 LEU A CA 1
ATOM 844 C C . LEU A 1 110 ? -15.367 11.078 6.821 1.00 92.19 110 LEU A C 1
ATOM 846 O O . LEU A 1 110 ? -14.298 11.654 7.018 1.00 92.19 110 LEU A O 1
ATOM 850 N N . ARG A 1 111 ? -16.531 11.592 7.236 1.00 94.38 111 ARG A N 1
ATOM 851 C CA . ARG A 1 111 ? -16.603 12.865 7.964 1.00 94.38 111 ARG A CA 1
ATOM 852 C C . ARG A 1 111 ? -15.922 12.772 9.331 1.00 94.38 111 ARG A C 1
ATOM 854 O O . ARG A 1 111 ? -15.185 13.689 9.681 1.00 94.38 111 ARG A O 1
ATOM 861 N N . ALA A 1 112 ? -16.125 11.673 10.056 1.00 91.69 112 ALA A N 1
ATOM 862 C CA . ALA A 1 112 ? -15.471 11.408 11.334 1.00 91.69 112 ALA A CA 1
ATOM 863 C C . ALA A 1 112 ? -13.947 11.287 11.168 1.00 91.69 112 ALA A C 1
ATOM 865 O O . ALA A 1 112 ? -13.201 11.971 11.860 1.00 91.69 112 ALA A O 1
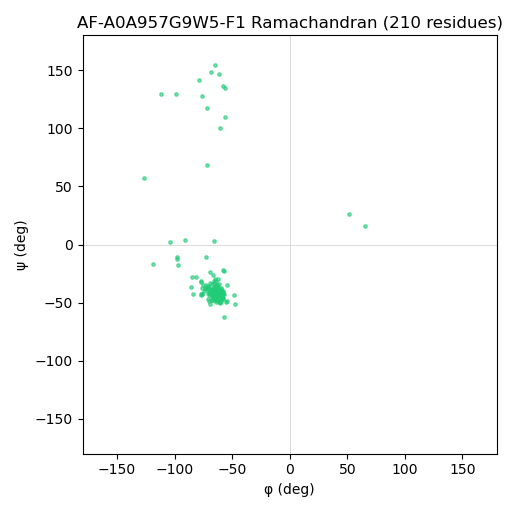ATOM 866 N N . ALA A 1 113 ? -13.475 10.520 10.177 1.00 91.81 113 ALA A N 1
ATOM 867 C CA . ALA A 1 113 ? -12.048 10.402 9.869 1.00 91.81 113 ALA A CA 1
ATOM 868 C C . ALA A 1 113 ? -11.412 11.763 9.536 1.00 91.81 113 ALA A C 1
ATOM 870 O O . ALA A 1 113 ? -10.318 12.073 10.005 1.00 91.81 113 ALA A O 1
ATOM 871 N N . TRP A 1 114 ? -12.119 12.607 8.777 1.00 93.50 114 TRP A N 1
ATOM 872 C CA . TRP A 1 114 ? -11.674 13.967 8.471 1.00 93.50 114 TRP A CA 1
ATOM 873 C C . TRP A 1 114 ? -11.600 14.859 9.710 1.00 93.50 114 TRP A C 1
ATOM 875 O O . TRP A 1 114 ? -10.628 15.594 9.884 1.00 93.50 114 TRP A O 1
ATOM 885 N N . GLN A 1 115 ? -12.605 14.793 10.584 1.00 93.69 115 GLN A N 1
ATOM 886 C CA . GLN A 1 115 ? -12.602 15.528 11.847 1.00 93.69 115 GLN A CA 1
ATOM 887 C C . GLN A 1 115 ? -11.439 15.084 12.739 1.00 93.69 115 GLN A C 1
ATOM 889 O O . GLN A 1 115 ? -10.700 15.944 13.214 1.00 93.69 115 GLN A O 1
ATOM 894 N N . GLN A 1 116 ? -11.203 13.776 12.868 1.00 92.06 116 GLN A N 1
ATOM 895 C CA . GLN A 1 116 ? -10.100 13.236 13.661 1.00 92.06 116 GLN A CA 1
ATOM 896 C C . GLN A 1 116 ? -8.738 13.695 13.136 1.00 92.06 116 GLN A C 1
ATOM 898 O O . GLN A 1 116 ? -7.888 14.150 13.900 1.00 92.06 116 GLN A O 1
ATOM 903 N N . MET A 1 117 ? -8.552 13.653 11.812 1.00 92.81 117 MET A N 1
ATOM 904 C CA . MET A 1 117 ? -7.312 14.092 11.173 1.00 92.81 117 MET A CA 1
ATOM 905 C C . MET A 1 117 ? -7.041 15.586 11.389 1.00 92.81 117 MET A C 1
ATOM 907 O O . MET A 1 117 ? -5.891 15.987 11.548 1.00 92.81 117 MET A O 1
ATOM 911 N N . ARG A 1 118 ? -8.094 16.413 11.424 1.00 94.50 118 ARG A N 1
ATOM 912 C CA . ARG A 1 118 ? -7.975 17.853 11.691 1.00 94.50 118 ARG A CA 1
ATOM 913 C C . ARG A 1 118 ? -7.761 18.187 13.164 1.00 94.50 118 ARG A C 1
ATOM 915 O O . ARG A 1 118 ? -7.107 19.188 13.440 1.00 94.50 118 ARG A O 1
ATOM 922 N N . ARG A 1 119 ? -8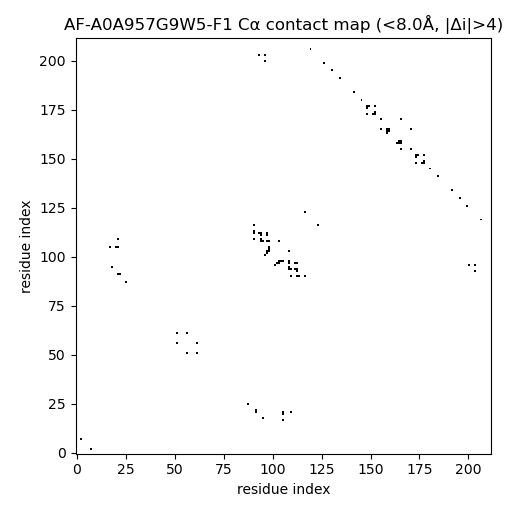.314 17.396 14.086 1.00 95.06 119 ARG A N 1
ATOM 923 C CA . ARG A 1 119 ? -8.154 17.596 15.536 1.00 95.06 119 ARG A CA 1
ATOM 924 C C . ARG A 1 119 ? -6.767 17.185 16.022 1.00 95.06 119 ARG A C 1
ATOM 926 O O . ARG A 1 119 ? -6.161 17.910 16.803 1.00 95.06 119 ARG A O 1
ATOM 933 N N . HIS A 1 120 ? -6.234 16.078 15.503 1.00 94.00 120 HIS A N 1
ATOM 934 C CA . HIS A 1 120 ? -4.962 15.508 15.958 1.00 94.00 120 HIS A CA 1
ATOM 935 C C . HIS A 1 120 ? -3.963 15.272 14.812 1.00 94.00 120 HIS A C 1
ATOM 937 O O . HIS A 1 120 ? -3.470 14.152 14.643 1.00 94.00 120 HIS A O 1
ATOM 943 N N . PRO A 1 121 ? -3.594 16.306 14.031 1.00 92.75 121 PRO A N 1
ATOM 944 C CA . PRO A 1 121 ? -2.670 16.128 12.914 1.00 92.75 121 PRO A CA 1
ATOM 945 C C . PRO A 1 121 ? -1.279 15.695 13.392 1.00 92.75 121 PRO A C 1
ATOM 947 O O . PRO A 1 121 ? -0.639 14.862 12.755 1.00 92.75 121 PRO A O 1
ATOM 950 N N . LEU A 1 122 ? -0.823 16.222 14.536 1.00 93.12 122 LEU A N 1
ATOM 951 C CA . LEU A 1 122 ? 0.515 15.961 15.061 1.00 93.12 122 LEU A CA 1
ATOM 952 C C . LEU A 1 122 ? 0.684 14.508 15.556 1.00 93.12 122 LEU A C 1
ATOM 954 O O . LEU A 1 122 ? 1.608 13.855 15.073 1.00 93.12 122 LEU A O 1
ATOM 958 N N . PRO A 1 123 ? -0.189 13.946 16.423 1.00 93.94 123 PRO A N 1
ATOM 959 C CA . PRO A 1 123 ? -0.091 12.535 16.809 1.00 93.94 123 PRO A CA 1
ATOM 960 C C . PRO A 1 123 ? -0.149 11.578 15.615 1.00 93.94 123 PRO A C 1
ATOM 962 O O . PRO A 1 123 ? 0.659 10.655 15.529 1.00 93.94 123 PRO A O 1
ATOM 965 N N . ILE A 1 124 ? -1.053 11.827 14.659 1.00 92.94 124 ILE A N 1
ATOM 966 C CA . ILE A 1 124 ? -1.178 11.009 13.444 1.00 92.94 124 ILE A CA 1
ATOM 967 C C . ILE A 1 124 ? 0.124 11.044 12.640 1.00 92.94 124 ILE A C 1
ATOM 969 O O . ILE A 1 124 ? 0.609 9.995 12.216 1.00 92.94 124 ILE A O 1
ATOM 973 N N . LEU A 1 125 ? 0.713 12.228 12.455 1.00 91.94 125 LEU A N 1
ATOM 974 C CA . LEU A 1 125 ? 1.951 12.390 11.696 1.00 91.94 125 LEU A CA 1
ATOM 975 C C . LEU A 1 125 ? 3.143 11.732 12.397 1.00 91.94 125 LEU A C 1
ATOM 977 O O . LEU A 1 125 ? 3.932 11.069 11.730 1.00 91.94 125 LEU A O 1
ATOM 981 N N . ILE A 1 126 ? 3.252 11.847 13.724 1.00 94.44 126 ILE A N 1
ATOM 982 C CA . ILE A 1 126 ? 4.315 11.195 14.506 1.00 94.44 126 ILE A CA 1
ATOM 983 C C . ILE A 1 126 ? 4.224 9.673 14.370 1.00 94.44 126 ILE A C 1
ATOM 985 O O . ILE A 1 126 ? 5.226 9.023 14.079 1.00 94.44 126 ILE A O 1
ATOM 989 N N . ILE A 1 127 ? 3.029 9.099 14.526 1.00 93.75 127 ILE A N 1
ATOM 990 C CA . ILE A 1 127 ? 2.821 7.649 14.413 1.00 93.75 127 ILE A CA 1
ATOM 991 C C . ILE A 1 127 ? 3.095 7.177 12.985 1.00 93.75 127 ILE A C 1
ATOM 993 O O . ILE A 1 127 ? 3.778 6.171 12.790 1.00 93.75 127 ILE A O 1
ATOM 997 N N . ALA A 1 128 ? 2.620 7.921 11.984 1.00 90.81 128 ALA A N 1
ATOM 998 C CA . ALA A 1 128 ? 2.893 7.629 10.584 1.00 90.81 128 ALA A CA 1
ATOM 999 C C . ALA A 1 128 ? 4.398 7.665 10.281 1.00 90.81 128 ALA A C 1
ATOM 1001 O O . ALA A 1 128 ? 4.913 6.732 9.667 1.00 90.81 128 ALA A O 1
ATOM 1002 N N . ALA A 1 129 ? 5.111 8.695 10.744 1.00 91.44 129 ALA A N 1
ATOM 1003 C CA . ALA A 1 129 ? 6.551 8.836 10.557 1.00 91.44 129 ALA A CA 1
ATOM 1004 C C . ALA A 1 129 ? 7.335 7.724 11.267 1.00 91.44 129 ALA A C 1
ATOM 1006 O O . ALA A 1 129 ? 8.274 7.176 10.693 1.00 91.44 129 ALA A O 1
ATOM 1007 N N . LEU A 1 130 ? 6.927 7.345 12.480 1.00 94.94 130 LEU A N 1
ATOM 1008 C CA . LEU A 1 130 ? 7.564 6.284 13.258 1.00 94.94 130 LEU A CA 1
ATOM 1009 C C . LEU A 1 130 ? 7.369 4.911 12.604 1.00 94.94 130 LEU A C 1
ATOM 1011 O O . LEU A 1 130 ? 8.342 4.188 12.402 1.00 94.94 130 LEU A O 1
ATOM 1015 N N . LEU A 1 131 ? 6.144 4.573 12.192 1.00 93.06 131 LEU A N 1
ATOM 1016 C CA . LEU A 1 131 ? 5.865 3.326 11.473 1.00 93.06 131 LEU A CA 1
ATOM 1017 C C . LEU A 1 131 ? 6.563 3.282 10.111 1.00 93.06 131 LEU A C 1
ATOM 1019 O O . LEU A 1 131 ? 7.104 2.244 9.730 1.00 93.06 131 LEU A O 1
ATOM 1023 N N . TRP A 1 132 ? 6.600 4.406 9.394 1.00 91.12 132 TRP A N 1
ATOM 1024 C CA . TRP A 1 132 ? 7.341 4.518 8.141 1.00 91.12 132 TRP A CA 1
ATOM 1025 C C . TRP A 1 132 ? 8.846 4.325 8.354 1.00 91.12 132 TRP A C 1
ATOM 1027 O O . TRP A 1 132 ? 9.477 3.572 7.612 1.00 91.12 132 TRP A O 1
ATOM 1037 N N . GLY A 1 133 ? 9.410 4.939 9.398 1.00 93.06 133 GLY A N 1
ATOM 1038 C CA . GLY A 1 133 ? 10.809 4.783 9.790 1.00 93.06 133 GLY A CA 1
ATOM 1039 C C . GLY A 1 133 ? 11.158 3.340 10.153 1.00 93.06 133 GLY A C 1
ATOM 1040 O O . GLY A 1 133 ? 12.131 2.804 9.630 1.00 93.06 133 GLY A O 1
ATOM 1041 N N . ILE A 1 134 ? 10.333 2.675 10.971 1.00 94.88 134 ILE A N 1
ATOM 1042 C CA . ILE A 1 134 ? 10.500 1.254 11.318 1.00 94.88 134 ILE A CA 1
ATOM 1043 C C . ILE A 1 134 ? 10.431 0.387 10.059 1.00 94.88 134 ILE A C 1
ATOM 1045 O O . ILE A 1 134 ? 11.323 -0.425 9.823 1.00 94.88 134 ILE A O 1
ATOM 1049 N N . GLY A 1 135 ? 9.413 0.587 9.218 1.00 93.12 135 GLY A N 1
ATOM 1050 C CA . GLY A 1 135 ? 9.262 -0.153 7.966 1.00 93.12 135 GLY A CA 1
ATOM 1051 C C . GLY A 1 135 ? 10.463 0.025 7.036 1.00 93.12 135 GLY A C 1
ATOM 1052 O O . GLY A 1 135 ? 10.933 -0.947 6.445 1.00 93.12 135 GLY A O 1
ATOM 1053 N N . ARG A 1 136 ? 11.017 1.242 6.945 1.00 93.50 136 ARG A N 1
ATOM 1054 C CA . ARG A 1 136 ? 12.226 1.513 6.159 1.00 93.50 136 ARG A CA 1
ATOM 1055 C C . ARG A 1 136 ? 13.482 0.904 6.752 1.00 93.50 136 ARG A C 1
ATOM 1057 O O . ARG A 1 136 ? 14.259 0.343 5.988 1.00 93.50 136 ARG A O 1
ATOM 1064 N N . MET A 1 137 ? 13.667 0.967 8.066 1.00 96.56 137 MET A N 1
ATOM 1065 C CA . MET A 1 137 ? 14.810 0.340 8.729 1.00 96.56 137 MET A CA 1
ATOM 1066 C C . MET A 1 137 ? 14.788 -1.175 8.551 1.00 96.56 137 MET A C 1
ATOM 1068 O O . MET A 1 137 ? 15.789 -1.754 8.142 1.00 96.56 137 MET A O 1
ATOM 1072 N N . VAL A 1 138 ? 13.638 -1.819 8.758 1.00 94.88 138 VAL A N 1
ATOM 1073 C CA . VAL A 1 138 ? 13.513 -3.265 8.537 1.00 94.88 138 VAL A CA 1
ATOM 1074 C C . VAL A 1 138 ? 13.688 -3.613 7.063 1.00 94.88 138 VAL A C 1
ATOM 1076 O O . VAL A 1 138 ? 14.416 -4.548 6.751 1.00 94.88 138 VAL A O 1
ATOM 1079 N N . GLY A 1 139 ? 13.096 -2.842 6.147 1.00 92.25 139 GLY A N 1
ATOM 1080 C CA . GLY A 1 139 ? 13.293 -3.034 4.710 1.00 92.25 139 GLY A CA 1
ATOM 1081 C C . GLY A 1 139 ? 14.756 -2.890 4.282 1.00 92.25 139 GLY A C 1
ATOM 1082 O O . GLY A 1 139 ? 15.215 -3.657 3.445 1.00 92.25 139 GLY A O 1
ATOM 1083 N N . LEU A 1 140 ? 15.505 -1.960 4.882 1.00 94.12 140 LEU A N 1
ATOM 1084 C CA . LEU A 1 140 ? 16.939 -1.796 4.640 1.00 94.12 140 LEU A CA 1
ATOM 1085 C C . LEU A 1 140 ? 17.722 -2.994 5.177 1.00 94.12 140 LEU A C 1
ATOM 1087 O O . LEU A 1 140 ? 18.534 -3.544 4.447 1.00 94.12 140 LEU A O 1
ATOM 1091 N N . VAL A 1 141 ? 17.457 -3.434 6.409 1.00 95.38 141 VAL A N 1
ATOM 1092 C CA . VAL A 1 141 ? 18.130 -4.597 7.011 1.00 95.38 141 VAL A CA 1
ATOM 1093 C C . VAL A 1 141 ? 17.863 -5.866 6.201 1.00 95.38 141 VAL A C 1
ATOM 1095 O O . VAL A 1 141 ? 18.801 -6.564 5.826 1.00 95.38 141 VAL A O 1
ATOM 1098 N N . VAL A 1 142 ? 16.598 -6.143 5.876 1.00 93.81 142 VAL A N 1
ATOM 1099 C CA . VAL A 1 142 ? 16.211 -7.290 5.042 1.00 93.81 142 VAL A CA 1
ATOM 1100 C C . VAL A 1 142 ? 16.824 -7.167 3.651 1.00 93.81 142 VAL A C 1
ATOM 1102 O O . VAL A 1 142 ? 17.399 -8.131 3.153 1.00 93.81 142 VAL A O 1
ATOM 1105 N N . GLY A 1 143 ? 16.761 -5.979 3.047 1.00 91.19 143 GLY A N 1
ATOM 1106 C CA . GLY A 1 143 ? 17.366 -5.684 1.753 1.00 91.19 143 GLY A CA 1
ATOM 1107 C C . GLY A 1 143 ? 18.867 -5.946 1.752 1.00 91.19 143 GLY A C 1
ATOM 1108 O O . GLY A 1 143 ? 19.361 -6.628 0.873 1.00 91.19 143 GLY A O 1
ATOM 1109 N N . LEU A 1 144 ? 19.597 -5.493 2.771 1.00 93.06 144 LEU A N 1
ATOM 1110 C CA . LEU A 1 144 ? 21.042 -5.691 2.883 1.00 93.06 144 LEU A CA 1
ATOM 1111 C C . LEU A 1 144 ? 21.418 -7.175 3.007 1.00 93.06 144 LEU A C 1
ATOM 1113 O O . LEU A 1 144 ? 22.408 -7.607 2.423 1.00 93.06 144 LEU A O 1
ATOM 1117 N N . ILE A 1 145 ? 20.617 -7.956 3.739 1.00 90.56 145 ILE A N 1
ATOM 1118 C CA . ILE A 1 145 ? 20.811 -9.405 3.900 1.00 90.56 145 ILE A CA 1
ATOM 1119 C C . ILE A 1 145 ? 20.506 -10.154 2.592 1.00 90.56 145 ILE A C 1
ATOM 1121 O O . ILE A 1 145 ? 21.191 -11.119 2.257 1.00 90.56 145 ILE A O 1
ATOM 1125 N N . THR A 1 146 ? 19.485 -9.717 1.853 1.00 90.12 146 THR A N 1
ATOM 1126 C CA . THR A 1 146 ? 19.010 -10.378 0.624 1.00 90.12 146 THR A CA 1
ATOM 1127 C C . THR A 1 146 ? 19.790 -9.965 -0.624 1.00 90.12 146 THR A C 1
ATOM 1129 O O . THR A 1 146 ? 19.972 -10.792 -1.511 1.00 90.12 146 THR A O 1
ATOM 1132 N N . LEU A 1 147 ? 20.359 -8.755 -0.658 1.00 90.81 147 LEU A N 1
ATOM 1133 C CA . LEU A 1 147 ? 21.087 -8.178 -1.797 1.00 90.81 147 LEU A CA 1
ATOM 1134 C C . LEU A 1 147 ? 22.124 -9.119 -2.438 1.00 90.81 147 LEU A C 1
ATOM 1136 O O . LEU A 1 147 ? 22.065 -9.293 -3.658 1.00 90.81 147 LEU A O 1
ATOM 1140 N N . PRO A 1 148 ? 23.061 -9.752 -1.699 1.00 87.44 148 PRO A N 1
ATOM 1141 C CA . PRO A 1 148 ? 24.033 -10.649 -2.324 1.00 87.44 148 PRO A CA 1
ATOM 1142 C C . PRO A 1 148 ? 23.370 -11.876 -2.966 1.00 87.44 148 PRO A C 1
ATOM 1144 O O . PRO A 1 148 ? 23.804 -12.312 -4.033 1.00 87.44 148 PRO A O 1
ATOM 1147 N N . LEU A 1 149 ? 22.303 -12.415 -2.366 1.00 84.88 149 LEU A N 1
ATOM 1148 C CA . LEU A 1 149 ? 21.566 -13.545 -2.938 1.00 84.88 149 LEU A CA 1
ATOM 1149 C C . LEU A 1 149 ? 20.706 -13.136 -4.137 1.00 84.88 149 LEU A C 1
ATOM 1151 O O . LEU A 1 149 ? 20.653 -13.872 -5.124 1.00 84.88 149 LEU A O 1
ATOM 1155 N N . ASP A 1 150 ? 20.082 -11.965 -4.096 1.00 83.75 150 ASP A N 1
ATOM 1156 C CA . ASP A 1 150 ? 19.311 -11.428 -5.218 1.00 83.75 150 ASP A CA 1
ATOM 1157 C C . ASP A 1 150 ? 20.220 -11.155 -6.421 1.00 83.75 150 ASP A C 1
ATOM 1159 O O . ASP A 1 150 ? 19.881 -11.488 -7.555 1.00 83.75 150 ASP A O 1
ATOM 1163 N N . PHE A 1 151 ? 21.434 -10.653 -6.183 1.00 86.44 151 PHE A N 1
ATOM 1164 C CA . PHE A 1 151 ? 22.426 -10.450 -7.237 1.00 86.44 151 PHE A CA 1
ATOM 1165 C C . PHE A 1 151 ? 22.890 -11.776 -7.872 1.00 86.44 151 PHE A C 1
ATOM 1167 O O . PHE A 1 151 ? 22.947 -11.911 -9.100 1.00 86.44 151 PHE A O 1
ATOM 1174 N N . LEU A 1 152 ? 23.184 -12.789 -7.052 1.00 84.75 152 LEU A N 1
ATOM 1175 C CA . LEU A 1 152 ? 23.588 -14.116 -7.534 1.00 84.75 152 LEU A CA 1
ATOM 1176 C C . LEU A 1 152 ? 22.447 -14.847 -8.261 1.00 84.75 152 LEU A C 1
ATOM 1178 O O . LEU A 1 152 ? 22.670 -15.496 -9.283 1.00 84.75 152 LEU A O 1
ATOM 1182 N N . SER A 1 153 ? 21.213 -14.720 -7.779 1.00 82.12 153 SER A N 1
ATOM 1183 C CA . SER A 1 153 ? 20.055 -15.334 -8.431 1.00 82.12 153 SER A CA 1
ATOM 1184 C C . SER A 1 153 ? 19.706 -14.633 -9.749 1.00 82.12 153 SER A C 1
ATOM 1186 O O . SER A 1 153 ? 19.499 -15.317 -10.754 1.00 82.12 153 SER A O 1
ATOM 1188 N N . ALA A 1 154 ? 19.752 -13.299 -9.808 1.00 80.88 154 ALA A N 1
ATOM 1189 C CA . ALA A 1 154 ? 19.513 -12.533 -11.032 1.00 80.88 154 ALA A CA 1
ATOM 1190 C C . ALA A 1 154 ? 20.511 -12.877 -12.150 1.00 80.88 154 ALA A C 1
ATOM 1192 O O . ALA A 1 154 ? 20.115 -13.082 -13.299 1.00 80.88 154 ALA A O 1
ATOM 1193 N N . THR A 1 155 ? 21.802 -13.000 -11.823 1.00 81.12 155 THR A N 1
ATOM 1194 C CA . THR A 1 155 ? 22.834 -13.392 -12.802 1.00 81.12 155 THR A CA 1
ATOM 1195 C C . THR A 1 155 ? 22.634 -14.821 -13.308 1.00 81.12 155 THR A C 1
ATOM 1197 O O . THR A 1 155 ? 22.792 -15.075 -14.504 1.00 81.12 155 THR A O 1
ATOM 1200 N N . SER A 1 156 ? 22.217 -15.744 -12.436 1.00 76.38 156 SER A N 1
ATOM 1201 C CA . SER A 1 156 ? 21.895 -17.119 -12.832 1.00 76.38 156 SER A CA 1
ATOM 1202 C C . SER A 1 156 ? 20.675 -17.193 -13.762 1.00 76.38 156 SER A C 1
ATOM 1204 O O . SER A 1 156 ? 20.712 -17.903 -14.766 1.00 76.38 156 SER A O 1
ATOM 1206 N N . LEU A 1 157 ? 19.634 -16.398 -13.493 1.00 76.19 157 LEU A N 1
ATOM 1207 C CA . LEU A 1 157 ? 18.432 -16.322 -14.322 1.00 76.19 157 LEU A CA 1
ATOM 1208 C C . LEU A 1 157 ? 18.748 -15.733 -15.704 1.00 76.19 157 LEU A C 1
ATOM 1210 O O . LEU A 1 157 ? 18.305 -16.262 -16.721 1.00 76.19 157 LEU A O 1
ATOM 1214 N N . LEU A 1 158 ? 19.582 -14.690 -15.757 1.00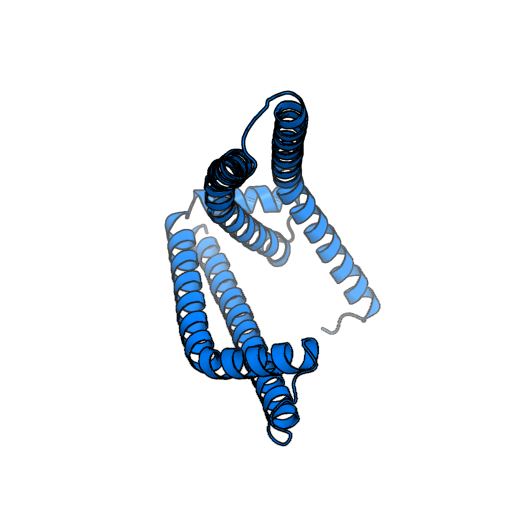 80.81 158 LEU A N 1
ATOM 1215 C CA . LEU A 1 158 ? 20.042 -14.097 -17.012 1.00 80.81 158 LEU A CA 1
ATOM 1216 C C . LEU A 1 158 ? 20.861 -15.088 -17.856 1.00 80.81 158 LEU A C 1
ATOM 1218 O O . LEU A 1 158 ? 20.704 -15.134 -19.077 1.00 80.81 158 LEU A O 1
ATOM 1222 N N . ALA A 1 159 ? 21.714 -15.904 -17.231 1.00 79.31 159 ALA A N 1
ATOM 1223 C CA . ALA A 1 159 ? 22.482 -16.934 -17.933 1.00 79.31 159 ALA A CA 1
ATOM 1224 C C . ALA A 1 159 ? 21.569 -17.993 -18.577 1.00 79.31 159 ALA A C 1
ATOM 1226 O O . ALA A 1 159 ? 21.772 -18.344 -19.739 1.00 79.31 159 ALA A O 1
ATOM 1227 N N . VAL A 1 160 ? 20.519 -18.424 -17.865 1.00 79.12 160 VAL A N 1
ATOM 1228 C CA . VAL A 1 160 ? 19.501 -19.351 -18.391 1.00 79.12 160 VAL A CA 1
ATOM 1229 C C . VAL A 1 160 ? 18.736 -18.730 -19.563 1.00 79.12 160 VAL A C 1
ATOM 1231 O O . VAL A 1 160 ? 18.606 -19.362 -20.608 1.00 79.12 160 VAL A O 1
ATOM 1234 N N . LEU A 1 161 ? 18.281 -17.478 -19.432 1.00 81.56 161 LEU A N 1
ATOM 1235 C CA . LEU A 1 161 ? 17.536 -16.780 -20.491 1.00 81.56 161 LEU A CA 1
ATOM 1236 C C . LEU A 1 161 ? 18.375 -16.519 -21.751 1.00 81.56 161 LEU A C 1
ATOM 1238 O O . LEU A 1 161 ? 17.833 -16.471 -22.851 1.00 81.56 161 LEU A O 1
ATOM 1242 N N . THR A 1 162 ? 19.692 -16.359 -21.606 1.00 85.75 162 THR A N 1
ATOM 1243 C CA . THR A 1 162 ? 20.618 -16.105 -22.725 1.00 85.75 162 THR A CA 1
ATOM 1244 C C . THR A 1 162 ? 21.206 -17.380 -23.333 1.00 85.75 162 THR A C 1
ATOM 1246 O O . THR A 1 162 ? 22.054 -17.293 -24.221 1.00 85.75 162 THR A O 1
ATOM 1249 N N . GLY A 1 163 ? 20.783 -18.564 -22.872 1.00 78.88 163 GLY A N 1
ATOM 1250 C CA . GLY A 1 163 ? 21.279 -19.852 -23.368 1.00 78.88 163 GLY A CA 1
ATOM 1251 C C . GLY A 1 163 ? 22.759 -20.106 -23.063 1.00 78.88 163 GLY A C 1
ATOM 1252 O O . GLY A 1 163 ? 23.374 -20.982 -23.670 1.00 78.88 163 GLY A O 1
ATOM 1253 N N . ARG A 1 164 ? 23.359 -19.340 -22.142 1.00 78.25 164 ARG A N 1
ATOM 1254 C CA . ARG A 1 164 ? 24.734 -19.568 -21.691 1.00 78.25 164 ARG A CA 1
ATOM 1255 C C . ARG A 1 164 ? 24.740 -20.716 -20.690 1.00 78.25 164 ARG A C 1
ATOM 1257 O O . ARG A 1 164 ? 23.840 -20.825 -19.861 1.00 78.25 164 ARG A O 1
ATOM 1264 N N . ALA A 1 165 ? 25.771 -21.558 -20.749 1.00 68.56 165 ALA A N 1
ATOM 1265 C CA . ALA A 1 165 ? 25.958 -22.628 -19.778 1.00 68.56 165 ALA A CA 1
ATOM 1266 C C . ALA A 1 165 ? 26.110 -22.018 -18.376 1.00 68.56 165 ALA A C 1
ATOM 1268 O O . ALA A 1 165 ? 27.165 -21.493 -18.018 1.00 68.56 165 ALA A O 1
ATOM 1269 N N . ALA A 1 166 ? 25.030 -22.045 -17.595 1.00 63.78 166 ALA A N 1
ATOM 1270 C CA . ALA A 1 166 ? 25.085 -21.731 -16.180 1.00 63.78 166 ALA A CA 1
ATOM 1271 C C . ALA A 1 166 ? 26.010 -22.751 -15.488 1.00 63.78 166 ALA A C 1
ATOM 1273 O O . ALA A 1 166 ? 26.043 -23.913 -15.904 1.00 63.78 166 ALA A O 1
ATOM 1274 N N . PRO A 1 167 ? 26.759 -22.364 -14.439 1.00 67.19 167 PRO A N 1
ATOM 1275 C CA . PRO A 1 167 ? 27.564 -23.311 -13.674 1.00 67.19 167 PRO A CA 1
ATOM 1276 C C . PRO A 1 167 ? 26.658 -24.436 -13.145 1.00 67.19 167 PRO A C 1
ATOM 1278 O O . PRO A 1 167 ? 25.813 -24.214 -12.277 1.00 67.19 167 PRO A O 1
ATOM 1281 N N . ALA A 1 168 ? 26.822 -25.638 -13.710 1.00 59.38 168 ALA A N 1
ATOM 1282 C CA . ALA A 1 168 ? 25.827 -26.719 -13.751 1.00 59.38 168 ALA A CA 1
ATOM 1283 C C . ALA A 1 168 ? 25.439 -27.354 -12.395 1.00 59.38 168 ALA A C 1
ATOM 1285 O O . ALA A 1 168 ? 24.641 -28.284 -12.368 1.00 59.38 168 ALA A O 1
ATOM 1286 N N . GLY A 1 169 ? 25.968 -26.862 -11.271 1.00 65.06 169 GLY A N 1
ATOM 1287 C CA . GLY A 1 169 ? 25.666 -27.372 -9.927 1.00 65.06 169 GLY A CA 1
ATOM 1288 C C . GLY A 1 169 ? 25.028 -26.366 -8.966 1.00 65.06 169 GLY A C 1
ATOM 1289 O O . GLY A 1 169 ? 24.461 -26.777 -7.959 1.00 65.06 169 GLY A O 1
ATOM 1290 N N . LEU A 1 170 ? 25.090 -25.059 -9.249 1.00 67.25 170 LEU A N 1
ATOM 1291 C CA . LEU A 1 170 ? 24.633 -24.025 -8.305 1.00 67.25 170 LEU A CA 1
ATOM 1292 C C . LEU A 1 170 ? 23.209 -23.528 -8.584 1.00 67.25 170 LEU A C 1
ATOM 1294 O O . LEU A 1 170 ? 22.581 -22.958 -7.695 1.00 67.25 170 LEU A O 1
ATOM 1298 N N . SER A 1 171 ? 22.670 -23.763 -9.783 1.00 73.50 171 SER A N 1
ATOM 1299 C CA . SER A 1 171 ? 21.365 -23.228 -10.187 1.00 73.50 171 SER A CA 1
ATOM 1300 C C . SER A 1 171 ? 20.179 -23.694 -9.324 1.00 73.50 171 SER A C 1
ATOM 1302 O O . SER A 1 171 ? 19.434 -22.818 -8.883 1.00 73.50 171 SER A O 1
ATOM 1304 N N . PRO A 1 172 ? 19.976 -24.989 -8.990 1.00 79.56 172 PRO A N 1
ATOM 1305 C CA . PRO A 1 172 ? 18.818 -25.381 -8.182 1.00 79.56 172 PRO A CA 1
ATOM 1306 C C . PRO A 1 172 ? 18.934 -24.906 -6.727 1.00 79.56 172 PRO A C 1
ATOM 1308 O O . PRO A 1 172 ? 17.939 -24.479 -6.146 1.00 79.56 172 PRO A O 1
ATOM 1311 N N . LEU A 1 173 ? 20.141 -24.918 -6.148 1.00 83.69 173 LEU A N 1
ATOM 1312 C CA . LEU A 1 173 ? 20.375 -24.456 -4.776 1.00 83.69 173 LEU A CA 1
ATOM 1313 C C . LEU A 1 173 ? 20.091 -22.952 -4.638 1.00 83.69 173 LEU A C 1
ATOM 1315 O O . LEU A 1 173 ? 19.450 -22.536 -3.676 1.00 83.69 173 LEU A O 1
ATOM 1319 N N . LEU A 1 174 ? 20.528 -22.146 -5.613 1.00 83.38 174 LEU A N 1
ATOM 1320 C CA . LEU A 1 174 ? 20.286 -20.702 -5.628 1.00 83.38 174 LEU A CA 1
ATOM 1321 C C . LEU A 1 174 ? 18.798 -20.366 -5.779 1.00 83.38 174 LEU A C 1
ATOM 1323 O O . LEU A 1 174 ? 18.324 -19.451 -5.112 1.00 83.38 174 LEU A O 1
ATOM 1327 N N . ILE A 1 175 ? 18.054 -21.122 -6.595 1.00 81.19 175 ILE A N 1
ATOM 1328 C CA . ILE A 1 175 ? 16.602 -20.942 -6.760 1.00 81.19 175 ILE A CA 1
ATOM 1329 C C . ILE A 1 175 ? 15.852 -21.295 -5.469 1.00 81.19 175 ILE A C 1
ATOM 1331 O O . ILE A 1 175 ? 14.975 -20.552 -5.035 1.00 81.19 175 ILE A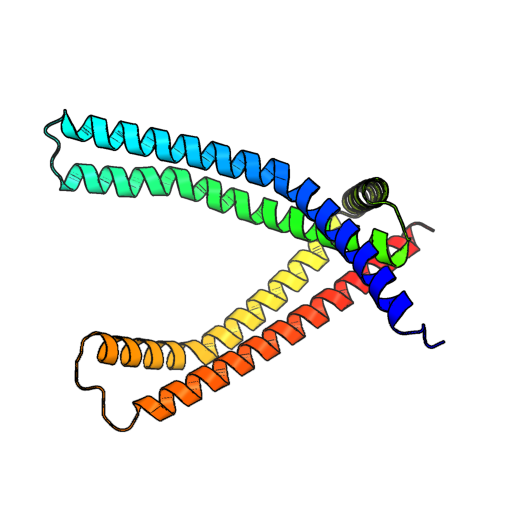 O 1
ATOM 1335 N N . VAL A 1 176 ? 16.191 -22.416 -4.824 1.00 87.25 176 VAL A N 1
ATOM 1336 C CA . VAL A 1 176 ? 15.562 -22.803 -3.549 1.00 87.25 176 VAL A CA 1
ATOM 1337 C C . VAL A 1 176 ? 15.917 -21.803 -2.445 1.00 87.25 176 VAL A C 1
ATOM 1339 O O . VAL A 1 176 ? 15.047 -21.412 -1.667 1.00 87.25 176 VAL A O 1
ATOM 1342 N N . GLY A 1 177 ? 17.171 -21.342 -2.404 1.00 88.69 177 GLY A N 1
ATOM 1343 C CA . GLY A 1 177 ? 17.630 -20.320 -1.465 1.00 88.69 177 GLY A CA 1
ATOM 1344 C C . GLY A 1 177 ? 16.913 -18.979 -1.644 1.00 88.69 177 GLY A C 1
ATOM 1345 O O . GLY A 1 177 ? 16.461 -18.399 -0.657 1.00 88.69 177 GLY A O 1
ATOM 1346 N N . SER A 1 178 ? 16.739 -18.507 -2.884 1.00 86.19 178 SER A N 1
ATOM 1347 C CA . SER A 1 178 ? 16.013 -17.260 -3.158 1.00 86.19 178 SER A CA 1
ATOM 1348 C C . SER A 1 178 ? 14.523 -17.377 -2.834 1.00 86.19 178 SER A C 1
ATOM 1350 O O . SER A 1 178 ? 13.953 -16.458 -2.243 1.00 86.19 178 SER A O 1
ATOM 1352 N N . LEU A 1 179 ? 13.889 -18.519 -3.125 1.00 88.12 179 LEU A N 1
ATOM 1353 C CA . LEU A 1 179 ? 12.498 -18.775 -2.747 1.00 88.12 179 LEU A CA 1
ATOM 1354 C C . LEU A 1 179 ? 12.320 -18.756 -1.222 1.00 88.12 179 LEU A C 1
ATOM 1356 O O . LEU A 1 179 ? 11.394 -18.122 -0.715 1.00 88.12 179 LEU A O 1
ATOM 1360 N N . PHE A 1 180 ? 13.220 -19.412 -0.485 1.00 91.31 180 PHE A N 1
ATOM 1361 C CA . PHE A 1 180 ? 13.199 -19.418 0.977 1.00 91.31 180 PHE A CA 1
ATOM 1362 C C . PHE A 1 180 ? 13.362 -18.008 1.557 1.00 91.31 180 PHE A C 1
ATOM 1364 O O . PHE A 1 180 ? 12.587 -17.608 2.427 1.00 91.31 180 PHE A O 1
ATOM 1371 N N . LEU A 1 181 ? 14.313 -17.223 1.042 1.00 90.25 181 LEU A N 1
ATOM 1372 C CA . LEU A 1 181 ? 14.471 -15.826 1.447 1.00 90.25 181 LEU A CA 1
ATOM 1373 C C . LEU A 1 181 ? 13.235 -14.994 1.116 1.00 90.25 181 LEU A C 1
ATOM 1375 O O . LEU A 1 181 ? 12.788 -14.222 1.957 1.00 90.25 181 LEU A O 1
ATOM 1379 N N . THR A 1 182 ? 12.636 -15.187 -0.058 1.00 89.31 182 THR A N 1
ATOM 1380 C CA . THR A 1 182 ? 11.405 -14.488 -0.449 1.00 89.31 182 THR A CA 1
ATOM 1381 C C . THR A 1 182 ? 10.283 -14.784 0.545 1.00 89.31 182 THR A C 1
ATOM 1383 O O . THR A 1 182 ? 9.641 -13.861 1.044 1.00 89.31 182 THR A O 1
ATOM 1386 N N . LEU A 1 183 ? 10.092 -16.051 0.925 1.00 93.75 183 LEU A N 1
ATOM 1387 C CA . LEU A 1 183 ? 9.128 -16.438 1.959 1.00 93.75 183 LEU A CA 1
ATOM 1388 C C . LEU A 1 183 ? 9.440 -15.792 3.315 1.00 93.75 183 LEU A C 1
ATOM 1390 O O . LEU A 1 183 ? 8.529 -15.300 3.982 1.00 93.75 183 LEU A O 1
ATOM 1394 N N . LEU A 1 184 ? 10.715 -15.734 3.707 1.00 93.38 184 LEU A N 1
ATOM 1395 C CA . LEU A 1 184 ? 11.138 -15.063 4.935 1.00 93.38 184 LEU A CA 1
ATOM 1396 C C . LEU A 1 184 ? 10.836 -13.557 4.889 1.00 93.38 184 LEU A C 1
ATOM 1398 O O . LEU A 1 184 ? 10.307 -13.006 5.853 1.00 93.38 184 LEU A O 1
ATOM 1402 N N . THR A 1 185 ? 11.108 -12.888 3.765 1.00 92.44 185 THR A N 1
ATOM 1403 C CA . THR A 1 185 ? 10.799 -11.459 3.595 1.00 92.44 185 THR A CA 1
ATOM 1404 C C . THR A 1 185 ? 9.296 -11.192 3.654 1.00 92.44 185 THR A C 1
ATOM 1406 O O . THR A 1 185 ? 8.872 -10.234 4.301 1.00 92.44 185 THR A O 1
ATOM 1409 N N . LEU A 1 186 ? 8.479 -12.074 3.067 1.00 94.00 186 LEU A N 1
ATOM 1410 C CA . LEU A 1 186 ? 7.020 -12.009 3.144 1.00 94.00 186 LEU A CA 1
ATOM 1411 C C . LEU A 1 186 ? 6.527 -12.181 4.581 1.00 94.00 186 LEU A C 1
ATOM 1413 O O . LEU A 1 186 ? 5.625 -11.459 5.002 1.00 94.00 186 LEU A O 1
ATOM 1417 N N . LEU A 1 187 ? 7.134 -13.086 5.353 1.00 96.31 187 LEU A N 1
ATOM 1418 C CA . LEU A 1 187 ? 6.798 -13.280 6.762 1.00 96.31 187 LEU A CA 1
ATOM 1419 C C . LEU A 1 187 ? 7.101 -12.024 7.592 1.00 96.31 187 LEU A C 1
ATOM 1421 O O . LEU A 1 187 ? 6.258 -11.584 8.374 1.00 96.31 187 LEU A O 1
ATOM 1425 N N . VAL A 1 188 ? 8.272 -11.412 7.392 1.00 95.31 188 VAL A N 1
ATOM 1426 C CA . VAL A 1 188 ? 8.646 -10.155 8.062 1.00 95.31 188 VAL A CA 1
ATOM 1427 C C . VAL A 1 188 ? 7.697 -9.024 7.662 1.00 95.31 188 VAL A C 1
ATOM 1429 O O . VAL A 1 188 ? 7.227 -8.280 8.523 1.00 95.31 188 VAL A O 1
ATOM 1432 N N . ALA A 1 189 ? 7.355 -8.917 6.376 1.00 93.12 189 ALA A N 1
ATOM 1433 C CA . ALA A 1 189 ? 6.399 -7.931 5.885 1.00 93.12 189 ALA A CA 1
ATOM 1434 C C . ALA A 1 189 ? 5.002 -8.132 6.496 1.00 93.12 189 ALA A C 1
ATOM 1436 O O . ALA A 1 189 ? 4.371 -7.163 6.919 1.00 93.12 189 ALA A O 1
ATOM 1437 N N . ALA A 1 190 ? 4.536 -9.378 6.608 1.00 94.38 190 ALA A N 1
ATOM 1438 C CA . ALA A 1 190 ? 3.265 -9.710 7.245 1.00 94.38 190 ALA A CA 1
ATOM 1439 C C . ALA A 1 190 ? 3.264 -9.354 8.742 1.00 94.38 190 ALA A C 1
ATOM 1441 O O . ALA A 1 190 ? 2.304 -8.753 9.228 1.00 94.38 190 ALA A O 1
ATOM 1442 N N . ALA A 1 191 ? 4.350 -9.651 9.463 1.00 96.19 191 ALA A N 1
ATOM 1443 C CA . ALA A 1 191 ? 4.502 -9.294 10.873 1.00 96.19 191 ALA A CA 1
ATOM 1444 C C . ALA A 1 191 ? 4.506 -7.769 11.082 1.00 96.19 191 ALA A C 1
ATOM 1446 O O . ALA A 1 191 ? 3.803 -7.260 11.956 1.00 96.19 191 ALA A O 1
ATOM 1447 N N . LEU A 1 192 ? 5.230 -7.026 10.238 1.00 94.56 192 LEU A N 1
ATOM 1448 C CA . LEU A 1 192 ? 5.219 -5.561 10.244 1.00 94.56 192 LEU A CA 1
ATOM 1449 C C . LEU A 1 192 ? 3.842 -4.986 9.928 1.00 94.56 192 LEU A C 1
ATOM 1451 O O . LEU A 1 192 ? 3.437 -3.990 10.531 1.00 94.56 192 LEU A O 1
ATOM 1455 N N . HIS A 1 193 ? 3.116 -5.601 8.997 1.00 92.94 193 HIS A N 1
ATOM 1456 C CA . HIS A 1 193 ? 1.764 -5.185 8.658 1.00 92.94 193 HIS A CA 1
ATOM 1457 C C . HIS A 1 193 ? 0.810 -5.387 9.841 1.00 92.94 193 HIS A C 1
ATOM 1459 O O . HIS A 1 193 ? 0.077 -4.465 10.198 1.00 92.94 193 HIS A O 1
ATOM 1465 N N . ALA A 1 194 ? 0.877 -6.546 10.506 1.00 94.81 194 ALA A N 1
ATOM 1466 C CA . ALA A 1 194 ? 0.099 -6.833 11.708 1.00 94.81 194 ALA A CA 1
ATOM 1467 C C . ALA A 1 194 ? 0.435 -5.865 12.856 1.00 94.81 194 ALA A C 1
ATOM 1469 O O . ALA A 1 194 ? -0.473 -5.289 13.453 1.00 94.81 194 ALA A O 1
ATOM 1470 N N . TYR A 1 195 ? 1.723 -5.617 13.115 1.00 95.75 195 TYR A N 1
ATOM 1471 C CA . TYR A 1 195 ? 2.176 -4.647 14.117 1.00 95.75 195 TYR A CA 1
ATOM 1472 C C . TYR A 1 195 ? 1.696 -3.222 13.806 1.00 95.75 195 TYR A C 1
ATOM 1474 O O . TYR A 1 195 ? 1.175 -2.520 14.669 1.00 95.75 195 TYR A O 1
ATOM 1482 N N . SER A 1 196 ? 1.805 -2.792 12.550 1.00 93.88 196 SER A N 1
ATOM 1483 C CA . SER A 1 196 ? 1.320 -1.473 12.136 1.00 93.88 196 SER A CA 1
ATOM 1484 C C . SER A 1 196 ? -0.192 -1.360 12.334 1.00 93.88 196 SER A C 1
ATOM 1486 O O . SER A 1 196 ? -0.684 -0.337 12.811 1.00 93.88 196 SER A O 1
ATOM 1488 N N . ALA A 1 197 ? -0.943 -2.416 12.011 1.00 91.94 197 ALA A N 1
ATOM 1489 C CA . ALA A 1 197 ? -2.386 -2.451 12.193 1.00 91.94 197 ALA A CA 1
ATOM 1490 C C . ALA A 1 197 ? -2.792 -2.352 13.674 1.00 91.94 197 ALA A C 1
ATOM 1492 O O . ALA A 1 197 ? -3.748 -1.632 13.982 1.00 91.94 197 ALA A O 1
ATOM 1493 N N . THR A 1 198 ? -2.074 -3.011 14.591 1.00 94.50 198 THR A N 1
ATOM 1494 C CA . THR A 1 198 ? -2.349 -2.936 16.036 1.00 94.50 198 THR A CA 1
ATOM 1495 C C . THR A 1 198 ? -2.000 -1.569 16.614 1.00 94.50 198 THR A C 1
ATOM 1497 O O . THR A 1 198 ? -2.862 -0.966 17.253 1.00 94.50 198 THR A O 1
ATOM 1500 N N . VAL A 1 199 ? -0.809 -1.027 16.325 1.00 95.25 199 VAL A N 1
ATOM 1501 C CA . VAL A 1 199 ? -0.376 0.311 16.784 1.00 95.25 199 VAL A CA 1
ATOM 1502 C C . VAL A 1 199 ? -1.379 1.372 16.375 1.00 95.25 199 VAL A C 1
ATOM 1504 O O . VAL A 1 199 ? -1.837 2.165 17.191 1.00 95.25 199 VAL A O 1
ATOM 1507 N N . TRP A 1 200 ? -1.778 1.358 15.110 1.00 93.31 200 TRP A N 1
ATOM 1508 C CA . TRP A 1 200 ? -2.752 2.311 14.626 1.00 93.31 200 TRP A CA 1
ATOM 1509 C C . TRP A 1 200 ? -4.132 2.138 15.296 1.00 93.31 200 TRP A C 1
ATOM 1511 O O . TRP A 1 200 ? -4.860 3.117 15.452 1.00 93.31 200 TRP A O 1
ATOM 1521 N N . THR A 1 201 ? -4.519 0.915 15.674 1.00 93.06 201 THR A N 1
ATOM 1522 C CA . THR A 1 201 ? -5.802 0.656 16.356 1.00 93.06 201 THR A CA 1
ATOM 1523 C C . THR A 1 201 ? -5.793 1.215 17.768 1.00 93.06 201 THR A C 1
ATOM 1525 O O . THR A 1 201 ? -6.738 1.904 18.139 1.00 93.06 201 THR A O 1
ATOM 1528 N N . LEU A 1 202 ? -4.694 1.014 18.496 1.00 93.88 202 LEU A N 1
ATOM 1529 C CA . LEU A 1 202 ? -4.470 1.624 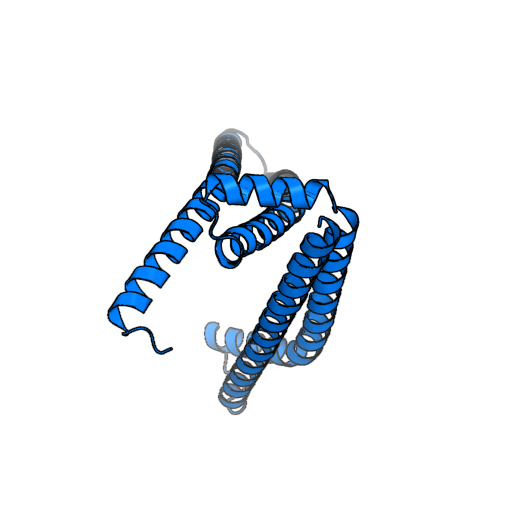19.807 1.00 93.88 202 LEU A CA 1
ATOM 1530 C C . LEU A 1 202 ? -4.404 3.154 19.720 1.00 93.88 202 LEU A C 1
ATOM 1532 O O . LEU A 1 202 ? -4.950 3.855 20.562 1.00 93.88 202 LEU A O 1
ATOM 1536 N N . ALA A 1 203 ? -3.777 3.688 18.671 1.00 93.50 203 ALA A N 1
ATOM 1537 C CA . ALA A 1 203 ? -3.727 5.126 18.444 1.00 93.50 203 ALA A CA 1
ATOM 1538 C C . ALA A 1 203 ? -5.122 5.719 18.221 1.00 93.50 203 ALA A C 1
ATOM 1540 O O . ALA A 1 203 ? -5.441 6.775 18.759 1.00 93.50 203 ALA A O 1
ATOM 1541 N N . TYR A 1 204 ? -5.962 5.039 17.436 1.00 90.75 204 TYR A N 1
ATOM 1542 C CA . TYR A 1 204 ? -7.335 5.475 17.198 1.00 90.75 204 TYR A CA 1
ATOM 1543 C C . TYR A 1 204 ? -8.162 5.472 18.488 1.00 90.75 204 TYR A C 1
ATOM 1545 O O . TYR A 1 204 ? -8.854 6.451 18.745 1.00 90.75 204 TYR A O 1
ATOM 1553 N N . SER A 1 205 ? -8.066 4.422 19.315 1.00 91.12 205 SER A N 1
ATOM 1554 C CA . SER A 1 205 ? -8.791 4.378 20.592 1.00 91.12 205 SER A CA 1
ATOM 1555 C C . SER A 1 205 ? -8.315 5.463 21.557 1.00 91.12 205 SER A C 1
ATOM 1557 O O . SER A 1 205 ? -9.146 6.171 22.111 1.00 91.12 205 SER A O 1
ATOM 1559 N N . ALA A 1 206 ? -7.000 5.670 21.678 1.00 92.12 206 ALA A N 1
ATOM 1560 C CA . ALA A 1 206 ? -6.435 6.700 22.549 1.00 92.12 206 ALA A CA 1
ATOM 1561 C C . ALA A 1 206 ? -6.851 8.123 22.131 1.00 92.12 206 ALA A C 1
ATOM 1563 O O . ALA A 1 206 ? -7.175 8.949 22.978 1.00 92.12 206 ALA A O 1
ATOM 1564 N N . MET A 1 207 ? -6.881 8.419 20.824 1.00 91.94 207 MET A N 1
ATOM 1565 C CA . MET A 1 207 ? -7.366 9.721 20.345 1.00 91.94 207 MET A CA 1
ATOM 1566 C C . MET A 1 207 ? -8.877 9.896 20.540 1.00 91.94 207 MET A C 1
ATOM 1568 O O . MET A 1 207 ? -9.343 11.026 20.576 1.00 91.94 207 MET A O 1
ATOM 1572 N N . ARG A 1 208 ? -9.642 8.803 20.626 1.00 87.69 208 ARG A N 1
ATOM 1573 C CA . ARG A 1 208 ? -11.081 8.853 20.901 1.00 87.69 208 ARG A CA 1
ATOM 1574 C C . ARG A 1 208 ? -11.357 9.113 22.380 1.00 87.69 208 ARG A C 1
ATOM 1576 O O . ARG A 1 208 ? -12.205 9.932 22.692 1.00 87.69 208 ARG A O 1
ATOM 1583 N N . GLU A 1 209 ? -10.628 8.443 23.270 1.00 91.25 209 GLU A N 1
ATOM 1584 C CA . GLU A 1 209 ? -10.743 8.624 24.726 1.00 91.25 209 GLU A CA 1
ATOM 1585 C C . GLU A 1 209 ? -10.375 10.043 25.175 1.00 91.25 209 GLU A C 1
ATOM 1587 O O . GLU A 1 209 ? -10.919 10.527 26.156 1.00 91.25 209 GLU A O 1
ATOM 1592 N N . GLY A 1 210 ? -9.482 10.733 24.458 1.00 87.31 210 GLY A N 1
ATOM 1593 C CA . GLY A 1 210 ? -9.147 12.130 24.756 1.00 87.31 210 GLY A CA 1
ATOM 1594 C C . GLY A 1 210 ? -10.231 13.156 24.390 1.00 87.31 210 GLY A C 1
ATOM 1595 O O . GLY A 1 210 ? -10.087 14.316 24.771 1.00 87.31 210 GLY A O 1
ATOM 1596 N N . ASP A 1 211 ? -11.265 12.752 23.642 1.00 79.75 211 ASP A N 1
ATOM 1597 C CA . ASP A 1 211 ? -12.390 13.605 23.227 1.00 79.75 211 ASP A CA 1
ATOM 1598 C C . ASP A 1 211 ? -13.633 13.443 24.140 1.00 79.75 211 ASP A C 1
ATOM 1600 O O . ASP A 1 211 ? -14.572 14.236 24.010 1.00 79.75 211 ASP A O 1
ATOM 1604 N N . GLU A 1 212 ? -13.652 12.435 25.027 1.00 77.19 212 GLU A N 1
ATOM 1605 C CA . GLU A 1 212 ? -14.701 12.191 26.042 1.00 77.19 212 GLU A CA 1
ATOM 1606 C C . GLU A 1 212 ? -14.385 12.895 27.373 1.00 77.19 212 GLU A C 1
ATOM 1608 O O . GLU A 1 212 ? -15.333 13.475 27.955 1.00 77.19 212 GLU A O 1
#

Mean predicted aligned error: 8.22 Å

pLDDT: mean 85.6, std 8.68, range [56.44, 96.56]

S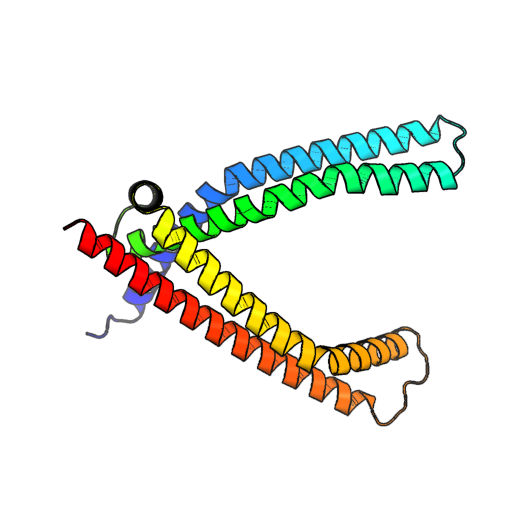equence (212 aa):
RAVPGRDAWATAWRYLARFIAVDTLLFLPLFLIALLLLLLGSGLFIAFVLGIDRAVLDINQALALLGSGSLLCLLPLLCLSGPTLLLILLFRLLAFRAVVLDNLDTRHSLRAAWQQMRRHPLPILIIAALLWGIGRMVGLVVGLITLPLDFLSATSLLAVLTGRAAPAGLSPLLIVGSLFLTLLTLLVAAALHAYSATVWTLAYSAMREGDE